Protein AF-A0A8J2K8E2-F1 (afdb_monomer)

Solvent-accessible surface area (backbone atoms only — not comparable to full-atom values): 14870 Å² total; per-residue (Å²): 99,67,80,46,47,64,70,36,59,62,48,50,51,54,60,73,52,72,55,31,50,54,46,48,49,55,55,52,55,63,31,30,80,69,59,58,20,37,34,34,27,28,66,93,76,68,43,78,32,28,37,38,41,21,39,80,47,40,81,82,66,68,72,77,82,55,86,66,79,24,70,57,46,51,33,52,51,52,51,52,50,51,53,49,67,72,61,37,56,47,73,78,66,72,43,68,55,31,35,32,49,70,43,80,42,52,33,79,99,50,56,97,73,55,57,69,36,51,48,45,48,54,50,53,54,47,37,42,76,76,67,32,54,35,39,35,37,68,28,67,44,72,68,63,42,56,30,36,46,78,66,62,37,41,82,76,48,72,47,43,37,65,76,42,51,44,100,84,70,45,47,52,50,51,89,58,51,84,88,42,46,36,40,35,27,40,28,79,35,75,78,77,91,65,73,91,70,68,76,69,61,71,81,52,66,90,68,57,66,78,74,80,72,76,77,62,85,87,69,86,82,83,64,84,89,67,99,69,79,63,62,58,58,62,75,36,58,91,47,48,91,35,49,46,80,41,79,40,79,84,82,131

pLDDT: mean 77.83, std 22.73, range [23.23, 96.75]

Foldseek 3Di:
DVVQVCVAVLCVLLVDDPLNVVLVLVVQLVQLLQLLKAWEAADPPRATFWIFRKHKAFPPDDPVVRPRPDLSVVLVVLVVVVVCVVLVCCVVVVDRIAMEREDITGDPLQPPPLVLLVSLLVSLVVCLLVPGQKYKYKDQDVVSVVSNVVNAWDFRDKAFQLNRADPVSGRSRPPGDRVGIITMTMHGRDHDPDPSPPPPVPVPPVPPPPPPPVPDDDDPPPDPDDPDGPVVCVSCVVSVVSYHYDYDHRDD

Sequence (252 aa):
MRTCLLDEPMTKLLVPDEEYFQDFDKLVTLTLEQNLTFVAIERSTGRFAGARISFNHKRDTDWSVFDFKSSKMAKLMQYINCLDDHTRLFEKYNLDSYITFFLAIVHPDFRKQGLVTEMYRRAVDLARAEGFFLAKACFSSPYSRAAALKVGFQEVARITYSDVKDENGKPVIPGAMDDQHTWVNGHWVELVEGPRSCKLEKWAVSKMKILNIQFGRSSMLECGTGRISTFIIIIYAEHIDMVRFWEITKKK

Secondary structure (DSSP, 8-state):
-HHHHTTSHHHHHH---HHHHHHHHHHHHHHHTTT--EEEEETTT--EEEEEEEEEEETT--GGGS----HHHHHHHHHHHHHHHHH-HHHHTT-SEEEEEEEEEE-GGGTTSSHHHHHHHHHHHHHHHTT-SEEEEEESSHHHHHHHHTTT-EEEEEEEGGG-B-TTS-BSSTT--TT-EEEEEEEE-----S-S-------SGGG---------S------SS-TTSSHHHHHHGGGGGGSEEEEE----

Mean predicted aligned error: 10.01 Å

Radius of gyration: 18.89 Å; Cα contacts (8 Å, |Δi|>4): 345; chains: 1; bounding box: 53×48×46 Å

InterPro domains:
  IPR000182 GNAT domain [PS51186] (25-173)

Structure (mmCIF, N/CA/C/O backbone):
data_AF-A0A8J2K8E2-F1
#
_entry.id   AF-A0A8J2K8E2-F1
#
loop_
_atom_site.group_PDB
_atom_site.id
_atom_site.type_symbol
_atom_site.label_atom_id
_atom_site.label_alt_id
_atom_site.label_comp_id
_atom_site.label_asym_id
_atom_site.label_entity_id
_atom_site.label_seq_id
_atom_site.pdbx_PDB_ins_code
_atom_site.Cartn_x
_atom_site.Cartn_y
_atom_site.Cartn_z
_atom_site.occupancy
_atom_site.B_iso_or_equiv
_atom_site.auth_seq_id
_atom_site.auth_comp_id
_atom_site.auth_asym_id
_atom_site.auth_atom_id
_atom_site.pdbx_PDB_model_num
ATOM 1 N N . MET A 1 1 ? 2.903 10.975 8.503 1.00 61.34 1 MET A N 1
ATOM 2 C CA . MET A 1 1 ? 2.949 9.883 7.517 1.00 61.34 1 MET A CA 1
ATOM 3 C C . MET A 1 1 ? 4.379 9.396 7.373 1.00 61.34 1 MET A C 1
ATOM 5 O O . MET A 1 1 ? 4.623 8.236 7.668 1.00 61.34 1 MET A O 1
ATOM 9 N N . ARG A 1 2 ? 5.324 10.299 7.076 1.00 77.75 2 ARG A N 1
ATOM 10 C CA . ARG A 1 2 ? 6.770 10.032 6.956 1.00 77.75 2 ARG A CA 1
ATOM 11 C C . ARG A 1 2 ? 7.359 9.125 8.046 1.00 77.75 2 ARG A C 1
ATOM 13 O O . ARG A 1 2 ? 7.937 8.098 7.725 1.00 77.75 2 ARG A O 1
ATOM 20 N N . THR A 1 3 ? 7.106 9.404 9.327 1.00 73.75 3 THR A N 1
ATOM 21 C CA . THR A 1 3 ? 7.585 8.556 10.443 1.00 73.75 3 THR A CA 1
ATOM 22 C C . THR A 1 3 ? 7.081 7.111 10.374 1.00 73.75 3 THR A C 1
ATOM 24 O O . THR A 1 3 ? 7.783 6.196 10.775 1.00 73.75 3 THR A O 1
ATOM 27 N N . CYS A 1 4 ? 5.863 6.888 9.873 1.00 77.75 4 CYS A N 1
ATOM 28 C CA . CYS A 1 4 ? 5.324 5.540 9.687 1.00 77.75 4 CYS A CA 1
ATOM 29 C C . CYS A 1 4 ? 5.862 4.879 8.413 1.00 77.75 4 CYS A C 1
ATOM 31 O O . CYS A 1 4 ? 6.025 3.666 8.399 1.00 77.75 4 CYS A O 1
ATOM 33 N N . LEU A 1 5 ? 6.124 5.663 7.364 1.00 83.12 5 LEU A N 1
ATOM 34 C CA . LEU A 1 5 ? 6.659 5.173 6.093 1.00 83.12 5 LEU A CA 1
ATOM 35 C C . LEU A 1 5 ? 8.119 4.724 6.229 1.00 83.12 5 LEU A C 1
ATOM 37 O O . LEU A 1 5 ? 8.509 3.728 5.640 1.00 83.12 5 LEU A O 1
ATOM 41 N N . LEU A 1 6 ? 8.892 5.376 7.101 1.00 87.19 6 LEU A N 1
ATOM 42 C CA . LEU A 1 6 ? 10.238 4.931 7.466 1.00 87.19 6 LEU A CA 1
ATOM 43 C C . LEU A 1 6 ? 10.271 3.532 8.089 1.00 87.19 6 LEU A C 1
ATOM 45 O O . LEU A 1 6 ? 11.340 2.942 8.124 1.00 87.19 6 LEU A O 1
ATOM 49 N N . ASP A 1 7 ? 9.146 3.001 8.581 1.00 85.31 7 ASP A N 1
ATOM 50 C CA . ASP A 1 7 ? 9.049 1.629 9.089 1.00 85.31 7 ASP A CA 1
ATOM 51 C C . ASP A 1 7 ? 8.727 0.584 8.010 1.00 85.31 7 ASP A C 1
ATOM 53 O O . ASP A 1 7 ? 8.803 -0.616 8.285 1.00 85.31 7 ASP A O 1
ATOM 57 N N . GLU A 1 8 ? 8.388 1.020 6.797 1.00 87.75 8 GLU A N 1
ATOM 58 C CA . GLU A 1 8 ? 8.056 0.152 5.673 1.00 87.75 8 GLU A CA 1
ATOM 59 C C . GLU A 1 8 ? 9.340 -0.507 5.112 1.00 87.75 8 GLU A C 1
ATOM 61 O O . GLU A 1 8 ? 10.313 0.198 4.829 1.00 87.75 8 GLU A O 1
ATOM 66 N N . PRO A 1 9 ? 9.401 -1.853 5.004 1.00 88.38 9 PRO A N 1
ATOM 67 C CA . PRO A 1 9 ? 10.634 -2.563 4.654 1.00 88.38 9 PRO A CA 1
ATOM 68 C C . PRO A 1 9 ? 11.284 -2.139 3.333 1.00 88.38 9 PRO A C 1
ATOM 70 O O . PRO A 1 9 ? 12.503 -1.992 3.291 1.00 88.38 9 PRO A O 1
ATOM 73 N N . MET A 1 10 ? 10.506 -1.921 2.273 1.00 87.31 10 MET A N 1
ATOM 74 C CA . MET A 1 10 ? 11.048 -1.546 0.963 1.00 87.31 10 MET A CA 1
ATOM 75 C C . MET A 1 10 ? 11.594 -0.118 0.971 1.00 87.31 10 MET A C 1
ATOM 77 O O . MET A 1 10 ? 12.698 0.137 0.497 1.00 87.31 10 MET A O 1
ATOM 81 N N . THR A 1 11 ? 10.868 0.797 1.606 1.00 89.62 11 THR A N 1
ATOM 82 C CA . THR A 1 11 ? 11.285 2.175 1.837 1.00 89.62 11 THR A CA 1
ATOM 83 C C . THR A 1 11 ? 12.610 2.192 2.590 1.00 89.62 11 THR A C 1
ATOM 85 O O . THR A 1 11 ? 13.521 2.889 2.165 1.00 89.62 11 THR A O 1
ATOM 88 N N . LYS A 1 12 ? 12.779 1.387 3.652 1.00 89.88 12 LYS A N 1
ATOM 89 C CA . LYS A 1 12 ? 14.066 1.289 4.370 1.00 89.88 12 LYS A CA 1
ATOM 90 C C . LYS A 1 12 ? 15.223 0.896 3.453 1.00 89.88 12 LYS A C 1
ATOM 92 O O . LYS A 1 12 ? 16.287 1.501 3.555 1.00 89.88 12 LYS A O 1
ATOM 97 N N . LEU A 1 13 ? 15.017 -0.083 2.571 1.00 90.75 13 LEU A N 1
ATOM 98 C CA . LEU A 1 13 ? 16.042 -0.550 1.629 1.00 90.75 13 LEU A CA 1
ATOM 99 C C . LEU A 1 13 ? 16.406 0.515 0.587 1.00 90.75 13 LEU A C 1
ATOM 101 O O . LEU A 1 13 ? 17.562 0.624 0.190 1.00 90.75 13 LEU A O 1
ATOM 105 N N . LEU A 1 14 ? 15.442 1.344 0.186 1.00 90.75 14 LEU A N 1
ATOM 106 C CA . LEU A 1 14 ? 15.670 2.449 -0.745 1.00 90.75 14 LEU A CA 1
ATOM 107 C C . LEU A 1 14 ? 16.416 3.638 -0.118 1.00 90.75 14 LEU A C 1
ATOM 109 O O . LEU A 1 14 ? 16.899 4.494 -0.860 1.00 90.75 14 LEU A O 1
ATOM 113 N N . VAL A 1 15 ? 16.541 3.688 1.216 1.00 91.56 15 VAL A N 1
ATOM 114 C CA . VAL A 1 15 ? 17.214 4.760 1.972 1.00 91.56 15 VAL A CA 1
ATOM 115 C C . VAL A 1 15 ? 16.667 6.140 1.558 1.00 91.56 15 VAL A C 1
ATOM 117 O O . VAL A 1 15 ? 17.340 6.905 0.857 1.00 91.56 15 VAL A O 1
ATOM 120 N N . PRO A 1 16 ? 15.412 6.459 1.923 1.00 91.06 16 PRO A N 1
ATOM 121 C CA . PRO A 1 16 ? 14.678 7.575 1.344 1.00 91.06 16 PRO A CA 1
ATOM 122 C C . PRO A 1 16 ? 15.320 8.910 1.729 1.00 91.06 16 PRO A C 1
ATOM 124 O O . PRO A 1 16 ? 15.802 9.086 2.848 1.00 91.06 16 PRO A O 1
ATOM 127 N N . ASP A 1 17 ? 15.316 9.852 0.793 1.00 92.44 17 ASP A N 1
ATOM 128 C CA . ASP A 1 17 ? 15.670 11.255 1.013 1.00 92.44 17 ASP A CA 1
ATOM 129 C C . ASP A 1 17 ? 14.423 12.147 0.936 1.00 92.44 17 ASP A C 1
ATOM 131 O O . ASP A 1 17 ? 13.297 11.673 0.786 1.00 92.44 17 ASP A O 1
ATOM 135 N N . GLU A 1 18 ? 14.612 13.456 1.090 1.00 92.44 18 GLU A N 1
ATOM 136 C CA . GLU A 1 18 ? 13.500 14.406 1.046 1.00 92.44 18 GLU A CA 1
ATOM 137 C C . GLU A 1 18 ? 12.788 14.400 -0.314 1.00 92.44 18 GLU A C 1
ATOM 139 O O . GLU A 1 18 ? 11.563 14.482 -0.357 1.00 92.44 18 GLU A O 1
ATOM 144 N N . GLU A 1 19 ? 13.529 14.228 -1.410 1.00 94.31 19 GLU A N 1
ATOM 145 C CA . GLU A 1 19 ? 12.964 14.156 -2.760 1.00 94.31 19 GLU A CA 1
ATOM 146 C C . GLU A 1 19 ? 12.061 12.924 -2.927 1.00 94.31 19 GLU A C 1
ATOM 148 O O . GLU A 1 19 ? 10.956 13.037 -3.455 1.00 94.31 19 GLU A O 1
ATOM 153 N N . TYR A 1 20 ? 12.465 11.766 -2.383 1.00 93.69 20 TYR A N 1
ATOM 154 C CA . TYR A 1 20 ? 11.608 10.578 -2.316 1.00 93.69 20 TYR A CA 1
ATOM 155 C C . TYR A 1 20 ? 10.292 10.869 -1.593 1.00 93.69 20 TYR A C 1
ATOM 157 O O . TYR A 1 20 ? 9.228 10.491 -2.076 1.00 93.69 20 TYR A O 1
ATOM 165 N N . PHE A 1 21 ? 10.336 11.547 -0.441 1.00 91.56 21 PHE A N 1
ATOM 166 C CA . PHE A 1 21 ? 9.112 11.855 0.300 1.00 91.56 21 PHE A CA 1
ATOM 167 C C . PHE A 1 21 ? 8.214 12.844 -0.438 1.00 91.56 21 PHE A C 1
ATOM 169 O O . PHE A 1 21 ? 7.001 12.675 -0.398 1.00 91.56 21 PHE A O 1
ATOM 176 N N . GLN A 1 22 ? 8.778 13.836 -1.127 1.00 91.25 22 GLN A N 1
ATOM 177 C CA . GLN A 1 22 ? 7.999 14.776 -1.935 1.00 91.25 22 GLN A CA 1
ATOM 178 C C . GLN A 1 22 ? 7.273 14.068 -3.080 1.00 91.25 22 GLN A C 1
ATOM 180 O O . GLN A 1 22 ? 6.087 14.303 -3.302 1.00 91.25 22 GLN A O 1
ATOM 185 N N . ASP A 1 23 ? 7.957 13.169 -3.781 1.00 92.62 23 ASP A N 1
ATOM 186 C CA . ASP A 1 23 ? 7.350 12.388 -4.856 1.00 92.62 23 ASP A CA 1
ATOM 187 C C . ASP A 1 23 ? 6.332 11.364 -4.347 1.00 92.62 23 ASP A C 1
ATOM 189 O O . ASP A 1 23 ? 5.281 11.168 -4.961 1.00 92.62 23 ASP A O 1
ATOM 193 N N . PHE A 1 24 ? 6.590 10.759 -3.188 1.00 90.88 24 PHE A N 1
ATOM 194 C CA . PHE A 1 24 ? 5.625 9.891 -2.523 1.00 90.88 24 PHE A CA 1
ATOM 195 C C . PHE A 1 24 ? 4.372 10.665 -2.097 1.00 90.88 24 PHE A C 1
ATOM 197 O O . PHE A 1 24 ? 3.256 10.178 -2.276 1.00 90.88 24 PHE A O 1
ATOM 204 N N . ASP A 1 25 ? 4.536 11.879 -1.561 1.00 88.88 25 ASP A N 1
ATOM 205 C CA . ASP A 1 25 ? 3.426 12.752 -1.180 1.00 88.88 25 ASP A CA 1
ATOM 206 C C . ASP A 1 25 ? 2.564 13.080 -2.424 1.00 88.88 25 ASP A C 1
ATOM 208 O O . ASP A 1 25 ? 1.342 12.942 -2.350 1.00 88.88 25 ASP A O 1
ATOM 212 N N . LYS A 1 26 ? 3.171 13.380 -3.590 1.00 87.69 26 LYS A N 1
ATOM 213 C CA . LYS A 1 26 ? 2.445 13.563 -4.871 1.00 87.69 26 LYS A CA 1
ATOM 214 C C . LYS A 1 26 ? 1.652 12.319 -5.277 1.00 87.69 26 LYS A C 1
ATOM 216 O O . LYS A 1 26 ? 0.483 12.437 -5.645 1.00 87.69 26 LYS A O 1
ATOM 221 N N . LEU A 1 27 ? 2.273 11.136 -5.196 1.00 87.94 27 LEU A N 1
ATOM 222 C CA . LEU A 1 27 ? 1.606 9.866 -5.495 1.00 87.94 27 LEU A CA 1
ATOM 223 C C . LEU A 1 27 ? 0.376 9.678 -4.608 1.00 87.94 27 LEU A C 1
ATOM 225 O O . LEU A 1 27 ? -0.715 9.431 -5.117 1.00 87.94 27 LEU A O 1
ATOM 229 N N . VAL A 1 28 ? 0.530 9.834 -3.291 1.00 87.94 28 VAL A N 1
ATOM 230 C CA . VAL A 1 28 ? -0.583 9.667 -2.351 1.00 87.94 28 VAL A CA 1
ATOM 231 C C . VAL A 1 28 ? -1.688 10.680 -2.622 1.00 87.94 28 VAL A C 1
ATOM 233 O O . VAL A 1 28 ? -2.846 10.273 -2.671 1.00 87.94 28 VAL A O 1
ATOM 236 N N . THR A 1 29 ? -1.366 11.957 -2.836 1.00 85.31 29 THR A N 1
ATOM 237 C CA . THR A 1 29 ? -2.367 13.003 -3.090 1.00 85.31 29 THR A CA 1
ATOM 238 C C . THR A 1 29 ? -3.276 12.660 -4.269 1.00 85.31 29 THR A C 1
ATOM 240 O O . THR A 1 29 ? -4.494 12.737 -4.131 1.00 85.31 29 THR A O 1
ATOM 243 N N . LEU A 1 30 ? -2.725 12.162 -5.378 1.00 82.50 30 LEU A N 1
ATOM 244 C CA . LEU A 1 30 ? -3.531 11.766 -6.539 1.00 82.50 30 LEU A CA 1
ATOM 245 C C . LEU A 1 30 ? -4.444 10.563 -6.262 1.00 82.50 30 LEU A C 1
ATOM 247 O O . LEU A 1 30 ? -5.545 10.471 -6.801 1.00 82.50 30 LEU A O 1
ATOM 251 N N . THR A 1 31 ? -4.046 9.655 -5.366 1.00 85.38 31 THR A N 1
ATOM 252 C CA . THR A 1 31 ? -4.948 8.567 -4.948 1.00 85.38 31 THR A CA 1
ATOM 253 C C . THR A 1 31 ? -6.124 9.053 -4.098 1.00 85.38 31 THR A C 1
ATOM 255 O O . THR A 1 31 ? -7.144 8.363 -4.021 1.00 85.38 31 THR A O 1
ATOM 258 N N . LEU A 1 32 ? -6.019 10.226 -3.458 1.00 85.06 32 LEU A N 1
ATOM 259 C CA . LEU A 1 32 ? -7.094 10.756 -2.615 1.00 85.06 32 LEU A CA 1
ATOM 260 C C . LEU A 1 32 ? -8.300 11.201 -3.438 1.00 85.06 32 LEU A C 1
ATOM 262 O O . LEU A 1 32 ? -9.427 10.967 -3.011 1.00 85.06 32 LEU A O 1
ATOM 266 N N . GLU A 1 33 ? -8.082 11.738 -4.640 1.00 83.62 33 GLU A N 1
ATOM 267 C CA . GLU A 1 33 ? -9.149 12.193 -5.548 1.00 83.62 33 GLU A CA 1
ATOM 268 C C . GLU A 1 33 ? -10.137 11.077 -5.916 1.00 83.62 33 GLU A C 1
ATOM 270 O O . GLU A 1 33 ? -11.286 11.328 -6.272 1.00 83.62 33 GLU A O 1
ATOM 275 N N . GLN A 1 34 ? -9.709 9.822 -5.782 1.00 87.62 34 GLN A N 1
ATOM 276 C CA . GLN A 1 34 ? -10.524 8.653 -6.090 1.00 87.62 34 GLN A CA 1
ATOM 277 C C . GLN A 1 34 ? -11.485 8.273 -4.955 1.00 87.62 34 GLN A C 1
ATOM 279 O O . GLN A 1 34 ? -12.328 7.402 -5.144 1.00 87.62 34 GLN A O 1
ATOM 284 N N . ASN A 1 35 ? -11.376 8.893 -3.772 1.00 88.94 35 ASN A N 1
ATOM 285 C CA . ASN A 1 35 ? -12.234 8.637 -2.607 1.00 88.94 35 ASN A CA 1
ATOM 286 C C . ASN A 1 35 ? -12.268 7.151 -2.158 1.00 88.94 35 ASN A C 1
ATOM 288 O O . ASN A 1 35 ? -13.262 6.655 -1.608 1.00 88.94 35 ASN A O 1
ATOM 292 N N . LEU A 1 36 ? -11.156 6.437 -2.385 1.00 91.94 36 LEU A N 1
ATOM 293 C CA . LEU A 1 36 ? -10.926 5.036 -1.989 1.00 91.94 36 LEU A CA 1
ATOM 294 C C . LEU A 1 36 ? -10.019 4.903 -0.751 1.00 91.94 36 LEU A C 1
ATOM 296 O O . LEU A 1 36 ? -9.755 3.800 -0.261 1.00 91.94 36 LEU A O 1
ATOM 300 N N . THR A 1 37 ? -9.537 6.036 -0.244 1.00 90.12 37 THR A N 1
ATOM 301 C CA . THR A 1 37 ? -8.614 6.139 0.886 1.00 90.12 37 THR A CA 1
ATOM 302 C C . THR A 1 37 ? -9.359 6.573 2.146 1.00 90.12 37 THR A C 1
ATOM 304 O O . THR A 1 37 ? -10.258 7.415 2.106 1.00 90.12 37 THR A O 1
ATOM 307 N N . PHE A 1 38 ? -8.985 5.999 3.291 1.00 89.00 38 PHE A N 1
ATOM 308 C CA . PHE A 1 38 ? -9.566 6.381 4.576 1.00 89.00 38 PHE A CA 1
ATOM 309 C C . PHE A 1 38 ? -8.540 6.445 5.704 1.00 89.00 38 PHE A C 1
ATOM 311 O O . PHE A 1 38 ? -7.531 5.734 5.717 1.00 89.00 38 PHE A O 1
ATOM 318 N N . VAL A 1 39 ? -8.830 7.296 6.685 1.00 90.44 39 VAL A N 1
ATOM 319 C CA . VAL A 1 39 ? -7.960 7.609 7.818 1.00 90.44 39 VAL A CA 1
ATOM 320 C C . VAL A 1 39 ? -8.631 7.207 9.126 1.00 90.44 39 VAL A C 1
ATOM 322 O O . VAL A 1 39 ? -9.796 7.509 9.366 1.00 90.44 39 VAL A O 1
ATOM 325 N N . ALA A 1 40 ? -7.873 6.540 9.992 1.00 89.81 40 ALA A N 1
ATOM 326 C CA . ALA A 1 40 ? -8.255 6.248 11.363 1.00 89.81 40 ALA A CA 1
ATOM 327 C C . ALA A 1 40 ? -7.833 7.403 12.284 1.00 89.81 40 ALA A C 1
ATOM 329 O O . ALA A 1 40 ? -6.646 7.742 12.347 1.00 89.81 40 ALA A O 1
ATOM 330 N N . ILE A 1 41 ? -8.783 7.965 13.028 1.00 88.25 41 ILE A N 1
ATOM 331 C CA . ILE A 1 41 ? -8.565 9.044 14.001 1.00 88.25 41 ILE A CA 1
ATOM 332 C C . ILE A 1 41 ? -9.017 8.583 15.385 1.00 88.25 41 ILE A C 1
ATOM 334 O O . ILE A 1 41 ? -10.075 7.977 15.538 1.00 88.25 41 ILE A O 1
ATOM 338 N N . GLU A 1 42 ? -8.225 8.863 16.414 1.00 89.25 42 GLU A N 1
ATOM 339 C CA . GLU A 1 42 ? -8.601 8.582 17.795 1.00 89.25 42 GLU A CA 1
ATOM 340 C C . GLU A 1 42 ? -9.661 9.581 18.275 1.00 89.25 42 GLU A C 1
ATOM 342 O O . GLU A 1 42 ? -9.471 10.794 18.207 1.00 89.25 42 GLU A O 1
ATOM 347 N N . ARG A 1 43 ? -10.793 9.055 18.752 1.00 83.81 43 ARG A N 1
ATOM 348 C CA . ARG A 1 43 ? -12.007 9.818 19.067 1.00 83.81 43 ARG A CA 1
ATOM 349 C C . ARG A 1 43 ? -11.791 10.904 20.122 1.00 83.81 43 ARG A C 1
ATOM 351 O O . ARG A 1 43 ? -12.376 11.972 20.001 1.00 83.81 43 ARG A O 1
ATOM 358 N N . SER A 1 44 ? -11.039 10.623 21.187 1.00 85.25 44 SER A N 1
ATOM 359 C CA . SER A 1 44 ? -10.947 11.532 22.340 1.00 85.25 44 SER A CA 1
ATOM 360 C C . SER A 1 44 ? -9.977 12.698 22.133 1.00 85.25 44 SER A C 1
ATOM 362 O O . SER A 1 44 ? -10.155 13.761 22.718 1.00 85.25 44 SER A O 1
ATOM 364 N N . THR A 1 45 ? -8.975 12.516 21.281 1.00 86.00 45 THR A N 1
ATOM 365 C CA . THR A 1 45 ? -7.860 13.444 21.068 1.00 86.00 45 THR A CA 1
ATOM 366 C C . THR A 1 45 ? -7.816 14.003 19.650 1.00 86.00 45 THR A C 1
ATOM 368 O O . THR A 1 45 ? -7.058 14.934 19.395 1.00 86.00 45 THR A O 1
ATOM 371 N N . GLY A 1 46 ? -8.560 13.418 18.707 1.00 83.25 46 GLY A N 1
ATOM 372 C CA . GLY A 1 46 ? -8.472 13.759 17.287 1.00 83.25 46 GLY A CA 1
ATOM 373 C C . GLY A 1 46 ? -7.142 13.353 16.641 1.00 83.25 46 GLY A C 1
ATOM 374 O O . GLY A 1 46 ? -6.843 13.770 15.524 1.00 83.25 46 GLY A O 1
ATOM 375 N N . ARG A 1 47 ? -6.307 12.553 17.320 1.00 87.00 47 ARG A N 1
ATOM 376 C CA . ARG A 1 47 ? -4.978 12.185 16.817 1.00 87.00 47 ARG A CA 1
ATOM 377 C C . ARG A 1 47 ? -5.063 11.173 15.681 1.00 87.00 47 ARG A C 1
ATOM 379 O O . ARG A 1 47 ? -5.807 10.197 15.752 1.00 87.00 47 ARG A O 1
ATOM 386 N N . PHE A 1 48 ? -4.203 11.349 14.680 1.00 86.75 48 PHE A N 1
ATOM 387 C CA . PHE A 1 48 ? -3.987 10.365 13.624 1.00 86.75 48 PHE A CA 1
ATOM 388 C C . PHE A 1 48 ? -3.530 9.020 14.200 1.00 86.75 48 PHE A C 1
ATOM 390 O O . PHE A 1 48 ? -2.471 8.926 14.826 1.00 86.75 48 PHE A O 1
ATOM 397 N N . ALA A 1 49 ? -4.308 7.973 13.941 1.00 91.12 49 ALA A N 1
ATOM 398 C CA . ALA A 1 49 ? -3.985 6.610 14.336 1.00 91.12 49 ALA A CA 1
ATOM 399 C C . ALA A 1 49 ? -3.438 5.777 13.171 1.00 91.12 49 ALA A C 1
ATOM 401 O O . ALA A 1 49 ? -2.623 4.879 13.386 1.00 91.12 49 ALA A O 1
ATOM 402 N N . GLY A 1 50 ? -3.846 6.069 11.937 1.00 91.44 50 GLY A N 1
ATOM 403 C CA . GLY A 1 50 ? -3.384 5.349 10.757 1.00 91.44 50 GLY A CA 1
ATOM 404 C C . GLY A 1 50 ? -4.166 5.699 9.497 1.00 91.44 50 GLY A C 1
ATOM 405 O O . GLY A 1 50 ? -5.13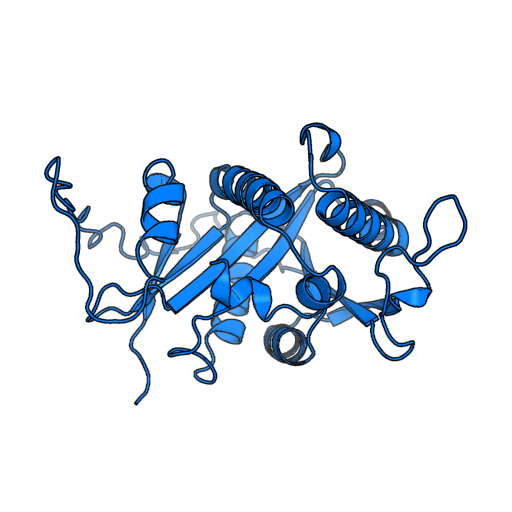8 6.440 9.557 1.00 91.44 50 GLY A O 1
ATOM 406 N N . ALA A 1 51 ? -3.761 5.149 8.359 1.00 92.31 51 ALA A N 1
ATOM 407 C CA . ALA A 1 51 ? -4.459 5.315 7.089 1.00 92.31 51 ALA A CA 1
ATOM 408 C C . ALA A 1 51 ? -4.362 4.056 6.232 1.00 92.31 51 ALA A C 1
ATOM 410 O O . ALA A 1 51 ? -3.376 3.312 6.297 1.00 92.31 51 ALA A O 1
ATOM 411 N N . ARG A 1 52 ? -5.389 3.864 5.408 1.00 94.12 52 ARG A N 1
ATOM 412 C CA . ARG A 1 52 ? -5.417 2.928 4.293 1.00 94.12 52 ARG A CA 1
ATOM 413 C C . ARG A 1 52 ? -5.442 3.737 3.008 1.00 94.12 52 ARG A C 1
ATOM 415 O O . ARG A 1 52 ? -6.472 4.332 2.711 1.00 94.12 52 ARG A O 1
ATOM 422 N N . ILE A 1 53 ? -4.339 3.722 2.273 1.00 93.81 53 ILE A N 1
ATOM 423 C CA . ILE A 1 53 ? -4.248 4.349 0.956 1.00 93.81 53 ILE A CA 1
ATOM 424 C C . ILE A 1 53 ? -4.582 3.291 -0.088 1.00 93.81 53 ILE A C 1
ATOM 426 O O . ILE A 1 53 ? -3.960 2.221 -0.105 1.00 93.81 53 ILE A O 1
ATOM 430 N N . SER A 1 54 ? -5.570 3.591 -0.924 1.00 94.69 54 SER A N 1
ATOM 431 C CA . SER A 1 54 ? -6.031 2.711 -1.995 1.00 94.69 54 SER A CA 1
ATOM 432 C C . SER A 1 54 ? -6.292 3.508 -3.262 1.00 94.69 54 SER A C 1
ATOM 434 O O . SER A 1 54 ? -6.643 4.683 -3.191 1.00 94.69 54 SER A O 1
ATOM 436 N N . PHE A 1 55 ? -6.179 2.846 -4.407 1.00 94.31 55 PHE A N 1
ATOM 437 C CA . PHE A 1 55 ? -6.513 3.437 -5.697 1.00 94.31 55 PHE A CA 1
ATOM 438 C C . PHE A 1 55 ? -7.102 2.393 -6.651 1.00 94.31 55 PHE A C 1
ATOM 440 O O . PHE A 1 55 ? -6.859 1.193 -6.519 1.00 94.31 55 PHE A O 1
ATOM 447 N N . ASN A 1 56 ? -7.887 2.863 -7.608 1.00 94.94 56 ASN A N 1
ATOM 448 C CA . ASN A 1 56 ? -8.395 2.128 -8.749 1.00 94.94 56 ASN A CA 1
ATOM 449 C C . ASN A 1 56 ? -7.271 1.964 -9.776 1.00 94.94 56 ASN A C 1
ATOM 451 O O . ASN A 1 56 ? -6.870 2.934 -10.417 1.00 94.94 56 ASN A O 1
ATOM 455 N N . HIS A 1 57 ? -6.760 0.746 -9.914 1.00 93.44 57 HIS A N 1
ATOM 456 C CA . HIS A 1 57 ? -5.770 0.402 -10.919 1.00 93.44 57 HIS A CA 1
ATOM 457 C C . HIS A 1 57 ? -6.504 -0.043 -12.183 1.00 93.44 57 HIS A C 1
ATOM 459 O O . HIS A 1 57 ? -7.086 -1.128 -12.232 1.00 93.44 57 HIS A O 1
ATOM 465 N N . LYS A 1 58 ? -6.489 0.811 -13.203 1.00 93.38 58 LYS A N 1
ATOM 466 C CA . LYS A 1 58 ? -7.053 0.526 -14.524 1.00 93.38 58 LYS A CA 1
ATOM 467 C C . LYS A 1 58 ? -5.982 0.017 -15.476 1.00 93.38 58 LYS A C 1
ATOM 469 O O . LYS A 1 58 ? -4.815 0.371 -15.323 1.00 93.38 58 LYS A O 1
ATOM 474 N N . ARG A 1 59 ? -6.385 -0.753 -16.483 1.00 89.88 59 ARG A N 1
ATOM 475 C CA . ARG A 1 59 ? -5.485 -1.273 -17.526 1.00 89.88 59 ARG A CA 1
ATOM 476 C C . ARG A 1 59 ? -4.660 -0.182 -18.223 1.00 89.88 59 ARG A C 1
ATOM 478 O O . ARG A 1 59 ? -3.540 -0.441 -18.639 1.00 89.88 59 ARG A O 1
ATOM 485 N N . ASP A 1 60 ? -5.215 1.018 -18.344 1.00 87.00 60 ASP A N 1
ATOM 486 C CA . ASP A 1 60 ? -4.622 2.197 -18.980 1.00 87.00 60 ASP A CA 1
ATOM 487 C C . ASP A 1 60 ? -4.015 3.190 -17.973 1.00 87.00 60 ASP A C 1
ATOM 489 O O . ASP A 1 60 ? -3.799 4.354 -18.306 1.00 87.00 60 ASP A O 1
ATOM 493 N N . THR A 1 61 ? -3.752 2.760 -16.731 1.00 84.75 61 THR A N 1
ATOM 494 C CA . THR A 1 61 ? -3.117 3.629 -15.730 1.00 84.75 61 THR A CA 1
ATOM 495 C C . THR A 1 61 ? -1.705 3.980 -16.182 1.00 84.75 61 THR A C 1
ATOM 497 O O . THR A 1 61 ? -0.810 3.138 -16.167 1.00 84.75 61 THR A O 1
ATOM 500 N N . ASP A 1 62 ? -1.507 5.238 -16.557 1.00 80.75 62 ASP A N 1
ATOM 501 C CA . ASP A 1 62 ? -0.207 5.758 -16.951 1.00 80.75 62 ASP A CA 1
ATOM 502 C C . ASP A 1 62 ? 0.491 6.421 -15.760 1.00 80.75 62 ASP A C 1
ATOM 504 O O . ASP A 1 62 ? 0.128 7.514 -15.330 1.00 80.75 62 ASP A O 1
ATOM 508 N N . TRP A 1 63 ? 1.514 5.757 -15.223 1.00 77.88 63 TRP A N 1
ATOM 509 C CA . TRP A 1 63 ? 2.349 6.311 -14.156 1.00 77.88 63 TRP A CA 1
ATOM 510 C C . TRP A 1 63 ? 3.398 7.310 -14.667 1.00 77.88 63 TRP A C 1
ATOM 512 O O . TRP A 1 63 ? 4.051 7.959 -13.854 1.00 77.88 63 TRP A O 1
ATOM 522 N N . SER A 1 64 ? 3.572 7.473 -15.982 1.00 76.06 64 SER A N 1
ATOM 523 C CA . SER A 1 64 ? 4.506 8.456 -16.549 1.00 76.06 64 SER A CA 1
ATOM 524 C C . SER A 1 64 ? 4.012 9.900 -16.423 1.00 76.06 64 SER A C 1
ATOM 526 O O . SER A 1 64 ? 4.811 10.830 -16.503 1.00 76.06 64 SER A O 1
ATOM 528 N N . VAL A 1 65 ? 2.721 10.097 -16.117 1.00 77.00 65 VAL A N 1
ATOM 529 C CA . VAL A 1 65 ? 2.161 11.413 -15.751 1.00 77.00 65 VAL A CA 1
ATOM 530 C C . VAL A 1 65 ? 2.855 12.020 -14.527 1.00 77.00 65 VAL A C 1
ATOM 532 O O . VAL A 1 65 ? 2.776 13.226 -14.291 1.00 77.00 65 VAL A O 1
ATOM 535 N N . PHE A 1 66 ? 3.542 11.190 -13.743 1.00 77.88 66 PHE A N 1
ATOM 536 C CA . PHE A 1 66 ? 4.363 11.622 -12.633 1.00 77.88 66 PHE A CA 1
ATOM 537 C C . PHE A 1 66 ? 5.774 11.968 -13.107 1.00 77.88 66 PHE A C 1
ATOM 539 O O . PHE A 1 66 ? 6.589 11.101 -13.416 1.00 77.88 66 PHE A O 1
ATOM 546 N N . ASP A 1 67 ? 6.100 13.255 -13.050 1.00 83.38 67 ASP A N 1
ATOM 547 C CA . ASP A 1 67 ? 7.476 13.738 -13.152 1.00 83.38 67 ASP A CA 1
ATOM 548 C C . ASP A 1 67 ? 8.205 13.516 -11.811 1.00 83.38 67 ASP A C 1
ATOM 550 O O . ASP A 1 67 ? 8.422 14.447 -11.022 1.00 83.38 67 ASP A O 1
ATOM 554 N N . PHE A 1 68 ? 8.489 12.243 -11.510 1.00 87.50 68 PHE A N 1
ATOM 555 C CA . PHE A 1 68 ? 9.260 11.841 -10.336 1.00 87.50 68 PHE A CA 1
ATOM 556 C C . PHE A 1 68 ? 10.704 12.326 -10.478 1.00 87.50 68 PHE A C 1
ATOM 558 O O . PHE A 1 68 ? 11.407 11.980 -11.427 1.00 87.50 68 PHE A O 1
ATOM 565 N N . LYS A 1 69 ? 11.157 13.118 -9.509 1.00 92.88 69 LYS A N 1
ATOM 566 C CA . LYS A 1 69 ? 12.535 13.610 -9.429 1.00 92.88 69 LYS A CA 1
ATOM 567 C C . LYS A 1 69 ? 13.445 12.588 -8.759 1.00 92.88 69 LYS A C 1
ATOM 569 O O . LYS A 1 69 ? 14.563 12.358 -9.218 1.00 92.88 69 LYS A O 1
ATOM 574 N N . SER A 1 70 ? 12.919 11.894 -7.752 1.00 94.56 70 SER A N 1
ATOM 575 C CA . SER A 1 70 ? 13.666 10.929 -6.965 1.00 94.56 70 SER A CA 1
ATOM 576 C C . SER A 1 70 ? 13.976 9.671 -7.760 1.00 94.56 70 SER A C 1
ATOM 578 O O . SER A 1 70 ? 13.101 8.860 -8.069 1.00 94.56 70 SER A O 1
ATOM 580 N N . SER A 1 71 ? 15.268 9.417 -7.966 1.00 92.69 71 SER A N 1
ATOM 581 C CA . SER A 1 71 ? 15.751 8.137 -8.504 1.00 92.69 71 SER A CA 1
ATOM 582 C C . SER A 1 71 ? 15.312 6.923 -7.663 1.00 92.69 71 SER A C 1
ATOM 584 O O . SER A 1 71 ? 15.150 5.825 -8.193 1.00 92.69 71 SER A O 1
ATOM 586 N N . LYS A 1 72 ? 15.076 7.101 -6.355 1.00 93.69 72 LYS A N 1
ATOM 587 C CA . LYS A 1 72 ? 14.567 6.049 -5.455 1.00 93.69 72 LYS A CA 1
ATOM 588 C C . LYS A 1 72 ? 13.085 5.786 -5.684 1.00 93.69 72 LYS A C 1
ATOM 590 O O . LYS A 1 72 ? 12.667 4.631 -5.661 1.00 93.69 72 LYS A O 1
ATOM 595 N N . MET A 1 73 ? 12.309 6.838 -5.944 1.00 92.94 73 MET A N 1
ATOM 596 C CA . MET A 1 73 ? 10.912 6.693 -6.343 1.00 92.94 73 MET A CA 1
ATOM 597 C C . MET A 1 73 ? 10.809 6.011 -7.710 1.00 92.94 73 MET A C 1
ATOM 599 O O . MET A 1 73 ? 10.018 5.088 -7.867 1.00 92.94 73 MET A O 1
ATOM 603 N N . ALA A 1 74 ? 11.667 6.376 -8.667 1.00 91.50 74 ALA A N 1
ATOM 604 C CA . ALA A 1 74 ? 11.721 5.711 -9.968 1.00 91.50 74 ALA A CA 1
ATOM 605 C C . ALA A 1 74 ? 11.989 4.199 -9.830 1.00 91.50 74 ALA A C 1
ATOM 607 O O . ALA A 1 74 ? 11.302 3.391 -10.451 1.00 91.50 74 ALA A O 1
ATOM 608 N N . LYS A 1 75 ? 12.912 3.802 -8.942 1.00 91.69 75 LYS A N 1
ATOM 609 C CA . LYS A 1 75 ? 13.162 2.389 -8.603 1.00 91.69 75 LYS A CA 1
ATOM 610 C C . LYS A 1 75 ? 11.955 1.704 -7.963 1.00 91.69 75 LYS A C 1
ATOM 612 O O . LYS A 1 75 ? 11.634 0.578 -8.332 1.00 91.69 75 LYS A O 1
ATOM 617 N N . LEU A 1 76 ? 11.264 2.368 -7.032 1.00 91.62 76 LEU A N 1
ATOM 618 C CA . LEU A 1 76 ? 10.023 1.845 -6.450 1.00 91.62 76 LEU A CA 1
ATOM 619 C C . LEU A 1 76 ? 8.973 1.578 -7.539 1.00 91.62 76 LEU A C 1
ATOM 621 O O . LEU A 1 76 ? 8.382 0.501 -7.569 1.00 91.62 76 LEU A O 1
ATOM 625 N N . MET A 1 77 ? 8.774 2.528 -8.453 1.00 91.25 77 MET A N 1
ATOM 626 C CA . MET A 1 77 ? 7.803 2.397 -9.541 1.00 91.25 77 MET A CA 1
ATOM 627 C C . MET A 1 77 ? 8.200 1.321 -10.549 1.00 91.25 77 MET A C 1
ATOM 629 O O . MET A 1 77 ? 7.355 0.524 -10.945 1.00 91.25 77 MET A O 1
ATOM 633 N N . GLN A 1 78 ? 9.484 1.224 -10.899 1.00 90.62 78 GLN A N 1
ATOM 634 C CA . GLN A 1 78 ? 10.001 0.129 -11.719 1.00 90.62 78 GLN A CA 1
ATOM 635 C C . GLN A 1 78 ? 9.713 -1.230 -11.070 1.00 90.62 78 GLN A C 1
ATOM 637 O O . GLN A 1 78 ? 9.223 -2.139 -11.735 1.00 90.62 78 GLN A O 1
ATOM 642 N N . TYR A 1 79 ? 9.956 -1.359 -9.763 1.00 91.69 79 TYR A N 1
ATOM 643 C CA . TYR A 1 79 ? 9.666 -2.588 -9.031 1.00 91.69 79 TYR A CA 1
ATOM 644 C C . TYR A 1 79 ? 8.166 -2.924 -9.028 1.00 91.69 79 TYR A C 1
ATOM 646 O O . TYR A 1 79 ? 7.793 -4.077 -9.247 1.00 91.69 79 TYR A O 1
ATOM 654 N N . ILE A 1 80 ? 7.296 -1.929 -8.820 1.00 90.44 80 ILE A N 1
ATOM 655 C CA . ILE A 1 80 ? 5.836 -2.104 -8.873 1.00 90.44 80 ILE A CA 1
ATOM 656 C C . ILE A 1 80 ? 5.385 -2.562 -10.264 1.00 90.44 80 ILE A C 1
ATOM 658 O O . ILE A 1 80 ? 4.635 -3.532 -10.352 1.00 90.44 80 ILE A O 1
ATOM 662 N N . ASN A 1 81 ? 5.893 -1.940 -11.331 1.00 89.56 81 ASN A N 1
ATOM 663 C CA . ASN A 1 81 ? 5.584 -2.342 -12.703 1.00 89.56 81 ASN A CA 1
ATOM 664 C C . ASN A 1 81 ? 6.003 -3.795 -12.959 1.00 89.56 81 ASN A C 1
ATOM 666 O O . ASN A 1 81 ? 5.208 -4.577 -13.470 1.00 89.56 81 ASN A O 1
ATOM 670 N N . CYS A 1 82 ? 7.188 -4.210 -12.496 1.00 89.62 82 CYS A N 1
ATOM 671 C CA . CYS A 1 82 ? 7.613 -5.608 -12.599 1.00 89.62 82 CYS A CA 1
ATOM 672 C C . CYS A 1 82 ? 6.687 -6.578 -11.841 1.00 89.62 82 CYS A C 1
ATOM 674 O O . CYS A 1 82 ? 6.457 -7.689 -12.316 1.00 89.62 82 CYS A O 1
ATOM 676 N N . LEU A 1 83 ? 6.140 -6.194 -10.678 1.00 89.31 83 LEU A N 1
ATOM 677 C CA . LEU A 1 83 ? 5.147 -7.019 -9.971 1.00 89.31 83 LEU A CA 1
ATOM 678 C C . LEU A 1 83 ? 3.859 -7.176 -10.789 1.00 89.31 83 LEU A C 1
ATOM 680 O O . LEU A 1 83 ? 3.283 -8.268 -10.843 1.00 89.31 83 LEU A O 1
ATOM 684 N N . ASP A 1 84 ? 3.387 -6.088 -11.391 1.00 89.31 84 ASP A N 1
ATOM 685 C CA . ASP A 1 84 ? 2.162 -6.092 -12.185 1.00 89.31 84 ASP A CA 1
ATOM 686 C C . ASP A 1 84 ? 2.357 -6.908 -13.478 1.00 89.31 84 ASP A C 1
ATOM 688 O O . ASP A 1 84 ? 1.565 -7.819 -13.740 1.00 89.31 84 ASP A O 1
ATOM 692 N N . ASP A 1 85 ? 3.482 -6.730 -14.176 1.00 89.25 85 ASP A N 1
ATOM 693 C CA . ASP A 1 85 ? 3.877 -7.518 -15.354 1.00 89.25 85 ASP A CA 1
ATOM 694 C C . ASP A 1 85 ? 4.043 -9.008 -15.044 1.00 89.25 85 ASP A C 1
ATOM 696 O O . ASP A 1 85 ? 3.686 -9.865 -15.851 1.00 89.25 85 ASP A O 1
ATOM 700 N N . HIS A 1 86 ? 4.576 -9.349 -13.870 1.00 89.00 86 HIS A N 1
ATOM 701 C CA . HIS A 1 86 ? 4.748 -10.742 -13.467 1.00 89.00 86 HIS A CA 1
ATOM 702 C C . HIS A 1 86 ? 3.409 -11.422 -13.158 1.00 89.00 86 HIS A C 1
ATOM 704 O O . HIS A 1 86 ? 3.231 -12.614 -13.408 1.00 89.00 86 HIS A O 1
ATOM 710 N N . THR A 1 87 ? 2.453 -10.680 -12.595 1.00 89.50 87 THR A N 1
ATOM 711 C CA . THR A 1 87 ? 1.159 -11.244 -12.187 1.00 89.50 87 THR A CA 1
ATOM 712 C C . THR A 1 87 ? 0.116 -11.250 -13.298 1.00 89.50 87 THR A C 1
ATOM 714 O O . THR A 1 87 ? -0.756 -12.126 -13.279 1.00 89.50 87 THR A O 1
ATOM 717 N N . ARG A 1 88 ? 0.202 -10.313 -14.255 1.00 91.31 88 ARG A N 1
ATOM 718 C CA . ARG A 1 88 ? -0.683 -10.201 -15.431 1.00 91.31 88 ARG A CA 1
ATOM 719 C C . ARG A 1 88 ? -2.162 -10.301 -15.066 1.00 91.31 88 ARG A C 1
ATOM 721 O O . ARG A 1 88 ? -2.927 -11.017 -15.710 1.00 91.31 88 ARG A O 1
ATOM 728 N N . LEU A 1 89 ? -2.564 -9.660 -13.962 1.00 91.19 89 LEU A N 1
ATOM 729 C CA . LEU A 1 89 ? -3.906 -9.828 -13.381 1.00 91.19 89 LEU A CA 1
ATOM 730 C C . LEU A 1 89 ? -5.009 -9.445 -14.370 1.00 91.19 89 LEU A C 1
ATOM 732 O O . LEU A 1 89 ? -6.044 -10.109 -14.425 1.00 91.19 89 LEU A O 1
ATOM 736 N N . PHE A 1 90 ? -4.758 -8.404 -15.161 1.00 92.94 90 PHE A N 1
ATOM 737 C CA . PHE A 1 90 ? -5.660 -7.916 -16.190 1.00 92.94 90 PHE A CA 1
ATOM 738 C C . PHE A 1 90 ? -5.964 -8.977 -17.252 1.00 92.94 90 PHE A C 1
ATOM 740 O O . PHE A 1 90 ? -7.127 -9.180 -17.594 1.00 92.94 90 PHE A O 1
ATOM 747 N N . GLU A 1 91 ? -4.950 -9.670 -17.770 1.00 93.94 91 GLU A N 1
ATOM 748 C CA . GLU A 1 91 ? -5.114 -10.728 -18.774 1.00 93.94 91 GLU A CA 1
ATOM 749 C C . GLU A 1 91 ? -5.648 -12.002 -18.124 1.00 93.94 91 GLU A C 1
ATOM 751 O O . GLU A 1 91 ? -6.574 -12.628 -18.632 1.00 93.94 91 GLU A O 1
ATOM 756 N N . LYS A 1 92 ? -5.074 -12.376 -16.976 1.00 90.62 92 LYS A N 1
ATOM 757 C CA . LYS A 1 92 ? -5.365 -13.630 -16.278 1.00 90.62 92 LYS A CA 1
ATOM 758 C C . LYS A 1 92 ? -6.825 -13.736 -15.846 1.00 90.62 92 LYS A C 1
ATOM 760 O O . LYS A 1 92 ? -7.375 -14.834 -15.848 1.00 90.62 92 LYS A O 1
ATOM 765 N N . TYR A 1 93 ? -7.433 -12.615 -15.465 1.00 88.88 93 TYR A N 1
ATOM 766 C CA . TYR A 1 93 ? -8.805 -12.570 -14.962 1.00 88.88 93 TYR A CA 1
ATOM 767 C C . TYR A 1 93 ? -9.747 -11.729 -15.832 1.00 88.88 93 TYR A C 1
ATOM 769 O O . TYR A 1 93 ? -10.874 -11.486 -15.414 1.00 88.88 93 TYR A O 1
ATOM 777 N N . ASN A 1 94 ? -9.305 -11.308 -17.025 1.00 92.44 94 ASN A N 1
ATOM 778 C CA . ASN A 1 94 ? -10.076 -10.484 -17.960 1.00 92.44 94 ASN A CA 1
ATOM 779 C C . ASN A 1 94 ? -10.717 -9.252 -17.286 1.00 92.44 94 ASN A C 1
ATOM 781 O O . ASN A 1 94 ? -11.935 -9.082 -17.290 1.00 92.44 94 ASN A O 1
ATOM 785 N N . LEU A 1 95 ? -9.880 -8.430 -16.650 1.00 92.31 95 LEU A N 1
ATOM 786 C CA . LEU A 1 95 ? -10.308 -7.254 -15.886 1.00 92.31 95 LEU A CA 1
ATOM 787 C C . LEU A 1 95 ? -10.048 -5.966 -16.668 1.00 92.31 95 LEU A C 1
ATOM 789 O O . LEU A 1 95 ? -9.015 -5.839 -17.327 1.00 92.31 95 LEU A O 1
ATOM 793 N N . ASP A 1 96 ? -10.928 -4.981 -16.514 1.00 93.62 96 ASP A N 1
ATOM 794 C CA . ASP A 1 96 ? -10.667 -3.595 -16.934 1.00 93.62 96 ASP A CA 1
ATOM 795 C C . ASP A 1 96 ? -9.996 -2.789 -15.815 1.00 93.62 96 ASP A C 1
ATOM 797 O O . ASP A 1 96 ? -9.174 -1.901 -16.058 1.00 93.62 96 ASP A O 1
ATOM 801 N N . SER A 1 97 ? -10.327 -3.127 -14.566 1.00 95.50 97 SER A N 1
ATOM 802 C CA . SER A 1 97 ? -9.765 -2.514 -13.371 1.00 95.50 97 SER A CA 1
ATOM 803 C C . SER A 1 97 ? -9.819 -3.430 -12.147 1.00 95.50 97 SER A C 1
ATOM 805 O O . SER A 1 97 ? -10.592 -4.389 -12.079 1.00 95.50 97 SER A O 1
ATOM 807 N N . TYR A 1 98 ? -8.995 -3.115 -11.151 1.00 95.88 98 TYR A N 1
ATOM 808 C CA . TYR A 1 98 ? -9.060 -3.673 -9.802 1.00 95.88 98 TYR A CA 1
ATOM 809 C C . TYR A 1 98 ? -8.643 -2.618 -8.780 1.00 95.88 98 TYR A C 1
ATOM 811 O O . TYR A 1 98 ? -7.896 -1.690 -9.086 1.00 95.88 98 TYR A O 1
ATOM 819 N N . ILE A 1 99 ? -9.088 -2.756 -7.532 1.00 96.56 99 ILE A N 1
ATOM 820 C CA . ILE A 1 99 ? -8.624 -1.861 -6.470 1.00 96.56 99 ILE A CA 1
ATOM 821 C C . ILE A 1 99 ? -7.286 -2.356 -5.922 1.00 96.56 99 ILE A C 1
ATOM 823 O O . ILE A 1 99 ? -7.125 -3.529 -5.587 1.00 96.56 99 ILE A O 1
ATOM 827 N N . THR A 1 100 ? -6.315 -1.457 -5.806 1.00 95.75 100 THR A N 1
ATOM 828 C CA . THR A 1 100 ? -5.031 -1.721 -5.156 1.00 95.75 100 THR A CA 1
ATOM 829 C C . THR A 1 100 ? -5.027 -1.105 -3.765 1.00 95.75 100 THR A C 1
ATOM 831 O O . THR A 1 100 ? -5.159 0.107 -3.611 1.00 95.75 100 THR A O 1
ATOM 834 N N . PHE A 1 101 ? -4.828 -1.926 -2.735 1.00 95.88 101 PHE A N 1
ATOM 835 C CA . PHE A 1 101 ? -4.585 -1.471 -1.366 1.00 95.88 101 PHE A CA 1
ATOM 836 C C . PHE A 1 101 ? -3.099 -1.154 -1.196 1.00 95.88 101 PHE A C 1
ATOM 838 O O . PHE A 1 101 ? -2.340 -1.953 -0.646 1.00 95.88 101 PHE A O 1
ATOM 845 N N . PHE A 1 102 ? -2.706 0.012 -1.704 1.00 92.50 102 PHE A N 1
ATOM 846 C CA . PHE A 1 102 ? -1.319 0.439 -1.861 1.00 92.50 102 PHE A CA 1
ATOM 847 C C . PHE A 1 102 ? -0.534 0.482 -0.550 1.00 92.50 102 PHE A C 1
ATOM 849 O O . PHE A 1 102 ? 0.549 -0.090 -0.462 1.00 92.50 102 PHE A O 1
ATOM 856 N N . LEU A 1 103 ? -1.081 1.128 0.485 1.00 91.94 103 LEU A N 1
ATOM 857 C CA . LEU A 1 103 ? -0.362 1.306 1.745 1.00 91.94 103 LEU A CA 1
ATOM 858 C C . LEU A 1 103 ? -1.282 1.181 2.960 1.00 91.94 103 LEU A C 1
ATOM 860 O O . LEU A 1 103 ? -2.400 1.696 2.989 1.00 91.94 103 LEU A O 1
ATOM 864 N N . ALA A 1 104 ? -0.770 0.526 4.002 1.00 92.25 104 ALA A N 1
ATOM 865 C CA . ALA A 1 104 ? -1.330 0.559 5.347 1.00 92.25 104 ALA A CA 1
ATOM 866 C C . ALA A 1 104 ? -0.311 1.184 6.298 1.00 92.25 104 ALA A C 1
ATOM 868 O O . ALA A 1 104 ? 0.766 0.625 6.501 1.00 92.25 104 ALA A O 1
ATOM 869 N N . ILE A 1 105 ? -0.666 2.301 6.926 1.00 90.81 105 ILE A N 1
ATOM 870 C CA . ILE A 1 105 ? 0.169 2.942 7.946 1.00 90.81 105 ILE A CA 1
ATOM 871 C C . ILE A 1 105 ? -0.567 2.995 9.273 1.00 90.81 105 ILE A C 1
ATOM 873 O O . ILE A 1 105 ? -1.752 3.308 9.332 1.00 90.81 105 ILE A O 1
ATOM 877 N N . VAL A 1 106 ? 0.157 2.712 10.353 1.00 90.94 106 VAL A N 1
ATOM 878 C CA . VAL A 1 106 ? -0.350 2.823 11.722 1.00 90.94 106 VAL A CA 1
ATOM 879 C C . VAL A 1 106 ? 0.673 3.573 12.556 1.00 90.94 106 VAL A C 1
ATOM 881 O O . VAL A 1 106 ? 1.845 3.179 12.633 1.00 90.94 106 VAL A O 1
ATOM 884 N N . HIS A 1 107 ? 0.206 4.643 13.192 1.00 90.69 107 HIS A N 1
ATOM 885 C CA . HIS A 1 107 ? 0.996 5.436 14.117 1.00 90.69 107 HIS A CA 1
ATOM 886 C C . HIS A 1 107 ? 1.515 4.539 15.258 1.00 90.69 107 HIS A C 1
ATOM 888 O O . HIS A 1 107 ? 0.738 3.729 15.772 1.00 90.69 107 HIS A O 1
ATOM 894 N N . PRO A 1 108 ? 2.792 4.657 15.683 1.00 89.50 108 PRO A N 1
ATOM 895 C CA . PRO A 1 108 ? 3.397 3.792 16.702 1.00 89.50 108 PRO A CA 1
ATOM 896 C C . PRO A 1 108 ? 2.524 3.552 17.945 1.00 89.50 108 PRO A C 1
ATOM 898 O O . PRO A 1 108 ? 2.263 2.401 18.289 1.00 89.50 108 PRO A O 1
ATOM 901 N N . ASP A 1 109 ? 1.968 4.619 18.525 1.00 90.88 109 ASP A N 1
ATOM 902 C CA . ASP A 1 109 ? 1.079 4.583 19.701 1.00 90.88 109 ASP A CA 1
ATOM 903 C C . ASP A 1 109 ? -0.209 3.754 19.545 1.00 90.88 109 ASP A C 1
ATOM 905 O O . ASP A 1 109 ? -0.894 3.500 20.537 1.00 90.88 109 ASP A O 1
ATOM 909 N N . PHE A 1 110 ? -0.570 3.379 18.318 1.00 91.38 110 PHE A N 1
ATOM 910 C CA . PHE A 1 110 ? -1.809 2.683 17.967 1.00 91.38 110 PHE A CA 1
ATOM 911 C C . PHE A 1 110 ? -1.563 1.282 17.383 1.00 91.38 110 PHE A C 1
ATOM 913 O O . PHE A 1 110 ? -2.496 0.579 16.983 1.00 91.38 110 PHE A O 1
ATOM 920 N N . ARG A 1 111 ? -0.300 0.839 17.330 1.00 90.50 111 ARG A N 1
ATOM 921 C CA . ARG A 1 111 ? 0.069 -0.499 16.848 1.00 90.50 111 ARG A CA 1
ATOM 922 C C . ARG A 1 111 ? -0.411 -1.589 17.809 1.00 90.50 111 ARG A C 1
ATOM 924 O O . ARG A 1 111 ? -0.747 -1.334 18.959 1.00 90.50 111 ARG A O 1
ATOM 931 N N . LYS A 1 112 ? -0.425 -2.834 17.316 1.00 89.88 112 LYS A N 1
ATOM 932 C CA . LYS A 1 112 ? -0.782 -4.056 18.070 1.00 89.88 112 LYS A CA 1
ATOM 933 C C . LYS A 1 112 ? -2.228 -4.118 18.597 1.00 89.88 112 LYS A C 1
ATOM 935 O O . LYS A 1 112 ? -2.546 -4.985 19.396 1.00 89.88 112 LYS A O 1
ATOM 940 N N . GLN A 1 113 ? -3.131 -3.270 18.098 1.00 92.06 113 GLN A N 1
ATOM 941 C CA . GLN A 1 113 ? -4.543 -3.237 18.526 1.00 92.06 113 GLN A CA 1
ATOM 942 C C . GLN A 1 113 ? -5.530 -3.821 17.495 1.00 92.06 113 GLN A C 1
ATOM 944 O O . GLN A 1 113 ? -6.744 -3.815 17.719 1.00 92.06 113 GLN A O 1
ATOM 949 N N . GLY A 1 114 ? -5.011 -4.346 16.377 1.00 92.75 114 GLY A N 1
ATOM 950 C CA . GLY A 1 114 ? -5.795 -4.939 15.285 1.00 92.75 114 GLY A CA 1
ATOM 951 C C . GLY A 1 114 ? -6.181 -3.974 14.158 1.00 92.75 114 GLY A C 1
ATOM 952 O O . GLY A 1 114 ? -6.913 -4.376 13.258 1.00 92.75 114 GLY A O 1
ATOM 953 N N . LEU A 1 115 ? -5.672 -2.733 14.167 1.00 93.75 115 LEU A N 1
ATOM 954 C CA . LEU A 1 115 ? -6.056 -1.701 13.193 1.00 93.75 115 LEU A CA 1
ATOM 955 C C . LEU A 1 115 ? -5.802 -2.102 11.737 1.00 93.75 115 LEU A C 1
ATOM 957 O O . LEU A 1 115 ? -6.658 -1.861 10.899 1.00 93.75 115 LEU A O 1
ATOM 961 N N . VAL A 1 116 ? -4.678 -2.755 11.423 1.00 94.00 116 VAL A N 1
ATOM 962 C CA . VAL A 1 116 ? -4.378 -3.165 10.037 1.00 94.00 116 VAL A CA 1
ATOM 963 C C . VAL A 1 116 ? -5.383 -4.200 9.523 1.00 94.00 116 VAL A C 1
ATOM 965 O O . VAL A 1 116 ? -5.846 -4.084 8.391 1.00 94.00 116 VAL A O 1
ATOM 968 N N . THR A 1 117 ? -5.753 -5.192 10.343 1.00 95.19 117 THR A N 1
ATOM 969 C CA . THR A 1 117 ? -6.783 -6.181 9.974 1.00 95.19 117 THR A CA 1
ATOM 970 C C . THR A 1 117 ? -8.121 -5.494 9.729 1.00 95.19 117 THR A C 1
ATOM 972 O O . THR A 1 117 ? -8.783 -5.776 8.737 1.00 95.19 117 THR A O 1
ATOM 975 N N . GLU A 1 118 ? -8.493 -4.557 10.598 1.00 95.38 118 GLU A N 1
ATOM 976 C CA . GLU A 1 118 ? -9.739 -3.806 10.460 1.00 95.38 118 GLU A CA 1
ATOM 977 C C . GLU A 1 118 ? -9.740 -2.891 9.227 1.00 95.38 118 GLU A C 1
ATOM 979 O O . GLU A 1 118 ? -10.737 -2.823 8.513 1.00 95.38 118 GLU A O 1
ATOM 984 N N . MET A 1 119 ? -8.603 -2.270 8.900 1.00 95.50 119 MET A N 1
ATOM 985 C CA . MET A 1 119 ? -8.431 -1.543 7.642 1.00 95.50 119 MET A CA 1
ATOM 986 C C . MET A 1 119 ? -8.636 -2.458 6.431 1.00 95.50 119 MET A C 1
ATOM 988 O O . MET A 1 119 ? -9.254 -2.035 5.467 1.00 95.50 119 MET A O 1
ATOM 992 N N . TYR A 1 120 ? -8.137 -3.699 6.444 1.00 95.94 120 TYR A N 1
ATOM 993 C CA . TYR A 1 120 ? -8.387 -4.621 5.328 1.00 95.94 120 TYR A CA 1
ATOM 994 C C . TYR A 1 120 ? -9.868 -4.983 5.201 1.00 95.94 120 TYR A C 1
ATOM 996 O O . TYR A 1 120 ? -10.384 -4.938 4.091 1.00 95.94 120 TYR A O 1
ATOM 1004 N N . ARG A 1 121 ? -10.569 -5.269 6.308 1.00 94.81 121 ARG A N 1
ATOM 1005 C CA . ARG A 1 121 ? -12.019 -5.550 6.270 1.00 94.81 121 ARG A CA 1
ATOM 1006 C C . ARG A 1 121 ? -12.797 -4.395 5.651 1.00 94.81 121 ARG A C 1
ATOM 1008 O O . ARG A 1 121 ? -13.494 -4.582 4.663 1.00 94.81 121 ARG A O 1
ATOM 1015 N N . ARG A 1 122 ? -12.576 -3.185 6.168 1.00 94.12 122 ARG A N 1
ATOM 1016 C CA . ARG A 1 122 ? -13.232 -1.965 5.681 1.00 94.12 122 ARG A CA 1
ATOM 1017 C C . ARG A 1 122 ? -12.908 -1.665 4.225 1.00 94.12 122 ARG A C 1
ATOM 1019 O O . ARG A 1 122 ? -13.784 -1.237 3.487 1.00 94.12 122 ARG A O 1
ATOM 1026 N N . ALA A 1 123 ? -11.662 -1.885 3.812 1.00 94.81 123 ALA A N 1
ATOM 1027 C CA . ALA A 1 123 ? -11.252 -1.670 2.432 1.00 94.81 123 ALA A CA 1
ATOM 1028 C C . ALA A 1 123 ? -11.909 -2.676 1.476 1.00 94.81 123 ALA A C 1
ATOM 1030 O O . ALA A 1 123 ? -12.305 -2.285 0.385 1.00 94.81 123 ALA A O 1
ATOM 1031 N N . VAL A 1 124 ? -12.076 -3.940 1.884 1.00 95.12 124 VAL A N 1
ATOM 1032 C CA . VAL A 1 124 ? -12.825 -4.944 1.105 1.00 95.12 124 VAL A CA 1
ATOM 1033 C C . VAL A 1 124 ? -14.309 -4.584 1.023 1.00 95.12 124 VAL A C 1
ATOM 1035 O O . VAL A 1 124 ? -14.897 -4.682 -0.050 1.00 95.12 124 VAL A O 1
ATOM 1038 N N . ASP A 1 125 ? -14.911 -4.114 2.115 1.00 92.50 125 ASP A N 1
ATOM 1039 C CA . ASP A 1 125 ? -16.309 -3.668 2.100 1.00 92.50 125 ASP A CA 1
ATOM 1040 C C . ASP A 1 125 ? -16.511 -2.445 1.198 1.00 92.50 125 ASP A C 1
ATOM 1042 O O . ASP A 1 125 ? -17.482 -2.391 0.444 1.00 92.50 125 ASP A O 1
ATOM 1046 N N . LEU A 1 126 ? -15.566 -1.498 1.216 1.00 91.12 126 LEU A N 1
ATOM 1047 C CA . LEU A 1 126 ? -15.549 -0.367 0.291 1.00 91.12 126 LEU A CA 1
ATOM 1048 C C . LEU A 1 126 ? -15.384 -0.838 -1.157 1.00 91.12 126 LEU A C 1
ATOM 1050 O O . LEU A 1 126 ? -16.155 -0.428 -2.014 1.00 91.12 126 LEU A O 1
ATOM 1054 N N . ALA A 1 127 ? -14.436 -1.738 -1.426 1.00 92.81 127 ALA A N 1
ATOM 1055 C CA . ALA A 1 127 ? -14.226 -2.308 -2.754 1.00 92.81 127 ALA A CA 1
ATOM 1056 C C . ALA A 1 127 ? -15.512 -2.937 -3.311 1.00 92.81 127 ALA A C 1
ATOM 1058 O O . ALA A 1 127 ? -15.875 -2.699 -4.460 1.00 92.81 127 ALA A O 1
ATOM 1059 N N . ARG A 1 128 ? -16.233 -3.682 -2.463 1.00 91.31 128 ARG A N 1
ATOM 1060 C CA . ARG A 1 128 ? -17.521 -4.291 -2.806 1.00 91.31 128 ARG A CA 1
ATOM 1061 C C . ARG A 1 128 ? -18.582 -3.243 -3.120 1.00 91.31 128 ARG A C 1
ATOM 1063 O O . ARG A 1 128 ? -19.307 -3.389 -4.097 1.00 91.31 128 ARG A O 1
ATOM 1070 N N . ALA A 1 129 ? -18.679 -2.197 -2.300 1.00 89.44 129 ALA A N 1
ATOM 1071 C CA . ALA A 1 129 ? -19.656 -1.127 -2.486 1.00 89.44 129 ALA A CA 1
ATOM 1072 C C . ALA A 1 129 ? -19.409 -0.315 -3.769 1.00 89.44 129 ALA A C 1
ATOM 1074 O O . ALA A 1 129 ? -20.365 0.080 -4.429 1.00 89.44 129 ALA A O 1
ATOM 1075 N N . GLU A 1 130 ? -18.143 -0.112 -4.134 1.00 90.81 130 GLU A N 1
ATOM 1076 C CA . GLU A 1 130 ? -17.727 0.608 -5.346 1.00 90.81 130 GLU A CA 1
ATOM 1077 C C . GLU A 1 130 ? -17.699 -0.300 -6.599 1.00 90.81 130 GLU A C 1
ATOM 1079 O O . GLU A 1 130 ? -17.342 0.145 -7.686 1.00 90.81 130 GLU A O 1
ATOM 1084 N N . GLY A 1 131 ? -18.097 -1.575 -6.474 1.00 91.06 131 GLY A N 1
ATOM 1085 C CA . GLY A 1 131 ? -18.266 -2.495 -7.603 1.00 91.06 131 GLY A CA 1
ATOM 1086 C C . GLY A 1 131 ? -16.977 -3.121 -8.140 1.00 91.06 131 GLY A C 1
ATOM 1087 O O . GLY A 1 131 ? -16.974 -3.644 -9.253 1.00 91.06 131 GLY A O 1
ATOM 1088 N N . PHE A 1 132 ? -15.882 -3.100 -7.375 1.00 93.81 132 PHE A N 1
ATOM 1089 C CA . PHE A 1 132 ? -14.660 -3.804 -7.758 1.00 93.81 132 PHE A CA 1
ATOM 1090 C C . PHE A 1 132 ? -14.843 -5.315 -7.637 1.00 93.81 132 PHE A C 1
ATOM 1092 O O . PHE A 1 132 ? -15.305 -5.806 -6.611 1.00 93.81 132 PHE A O 1
ATOM 1099 N N . PHE A 1 133 ? -14.401 -6.052 -8.655 1.00 92.69 133 PHE A N 1
ATOM 1100 C CA . PHE A 1 133 ? -14.397 -7.518 -8.648 1.00 92.69 133 PHE A CA 1
ATOM 1101 C C . PHE A 1 133 ? -13.180 -8.110 -7.919 1.00 92.69 133 PHE A C 1
ATOM 1103 O O . PHE A 1 133 ? -13.246 -9.187 -7.329 1.00 92.69 133 PHE A O 1
ATOM 1110 N N . LEU A 1 134 ? -12.048 -7.403 -7.945 1.00 94.94 134 LEU A N 1
ATOM 1111 C CA . LEU A 1 134 ? -10.791 -7.857 -7.360 1.00 94.94 134 LEU A CA 1
ATOM 1112 C C . LEU A 1 134 ? -10.167 -6.742 -6.521 1.00 94.94 134 LEU A C 1
ATOM 1114 O O . LEU A 1 134 ? -10.055 -5.600 -6.973 1.00 94.94 134 LEU A O 1
ATOM 1118 N N . ALA A 1 135 ? -9.710 -7.102 -5.323 1.00 96.75 135 ALA A N 1
ATOM 1119 C CA . ALA A 1 135 ? -8.802 -6.294 -4.522 1.00 96.75 135 ALA A CA 1
ATOM 1120 C C . ALA A 1 135 ? -7.403 -6.923 -4.512 1.00 96.75 135 ALA A C 1
ATOM 1122 O O . ALA A 1 135 ? -7.250 -8.111 -4.228 1.00 96.75 135 ALA A O 1
ATOM 1123 N N . LYS A 1 136 ? -6.374 -6.123 -4.789 1.00 96.31 136 LYS A N 1
ATOM 1124 C CA . LYS A 1 136 ? -4.964 -6.529 -4.816 1.00 96.31 136 LYS A CA 1
ATOM 1125 C C . LYS A 1 136 ? -4.178 -5.804 -3.733 1.00 96.31 136 LYS A C 1
ATOM 1127 O O . LYS A 1 136 ? -4.367 -4.612 -3.502 1.00 96.31 136 LYS A O 1
ATOM 1132 N N . ALA A 1 137 ? -3.257 -6.508 -3.088 1.00 95.31 137 ALA A N 1
ATOM 1133 C CA . ALA A 1 137 ? -2.295 -5.914 -2.171 1.00 95.31 137 ALA A CA 1
ATOM 1134 C C . ALA A 1 137 ? -0.920 -6.573 -2.332 1.00 95.31 137 ALA A C 1
ATOM 1136 O O . ALA A 1 137 ? -0.815 -7.791 -2.487 1.00 95.31 137 ALA A O 1
ATOM 1137 N N . CYS A 1 138 ? 0.128 -5.753 -2.269 1.00 93.81 138 CYS A N 1
ATOM 1138 C CA . CYS A 1 138 ? 1.516 -6.197 -2.224 1.00 93.81 138 CYS A CA 1
ATOM 1139 C C . CYS A 1 138 ? 2.035 -6.066 -0.796 1.00 93.81 138 CYS A C 1
ATOM 1141 O O . CYS A 1 138 ? 1.827 -5.047 -0.140 1.00 93.81 138 CYS A O 1
ATOM 1143 N N . PHE A 1 139 ? 2.715 -7.094 -0.307 1.00 92.44 139 PHE A N 1
ATOM 1144 C CA . PHE A 1 139 ? 3.207 -7.139 1.059 1.00 92.44 139 PHE A CA 1
ATOM 1145 C C . PHE A 1 139 ? 4.719 -7.264 1.060 1.00 92.44 139 PHE A C 1
ATOM 1147 O O . PHE A 1 139 ? 5.250 -8.290 0.659 1.00 92.44 139 PHE A O 1
ATOM 1154 N N . SER A 1 140 ? 5.388 -6.247 1.586 1.00 88.19 140 SER A N 1
ATOM 1155 C CA . SER A 1 140 ? 6.806 -6.271 1.958 1.00 88.19 140 SER A CA 1
ATOM 1156 C C . SER A 1 140 ? 7.023 -6.729 3.410 1.00 88.19 140 SER A C 1
ATOM 1158 O O . SER A 1 140 ? 8.151 -6.934 3.847 1.00 88.19 140 SER A O 1
ATOM 1160 N N . SER A 1 141 ? 5.939 -6.873 4.188 1.00 85.81 141 SER A N 1
ATOM 1161 C CA . SER A 1 141 ? 5.958 -7.189 5.621 1.00 85.81 141 SER A CA 1
ATOM 1162 C C . SER A 1 141 ? 5.042 -8.372 5.963 1.00 85.81 141 SER A C 1
ATOM 1164 O O . SER A 1 141 ? 3.854 -8.347 5.603 1.00 85.81 141 SER A O 1
ATOM 1166 N N . PRO A 1 142 ? 5.522 -9.365 6.742 1.00 87.56 142 PRO A N 1
ATOM 1167 C CA . PRO A 1 142 ? 4.710 -10.512 7.146 1.00 87.56 142 PRO A CA 1
ATOM 1168 C C . PRO A 1 142 ? 3.528 -10.108 8.038 1.00 87.56 142 PRO A C 1
ATOM 1170 O O . PRO A 1 142 ? 2.490 -10.768 8.014 1.00 87.56 142 PRO A O 1
ATOM 1173 N N . TYR A 1 143 ? 3.632 -9.001 8.783 1.00 88.50 143 TYR A N 1
ATOM 1174 C CA . TYR A 1 143 ? 2.560 -8.517 9.660 1.00 88.50 143 TYR A CA 1
ATOM 1175 C C . TYR A 1 143 ? 1.329 -8.064 8.871 1.00 88.50 143 TYR A C 1
ATOM 1177 O O . TYR A 1 143 ? 0.203 -8.463 9.178 1.00 88.50 143 TYR A O 1
ATOM 1185 N N . SER A 1 144 ? 1.543 -7.249 7.835 1.00 88.50 144 SER A N 1
ATOM 1186 C CA . SER A 1 144 ? 0.464 -6.775 6.966 1.00 88.50 144 SER A CA 1
ATOM 1187 C C . SER A 1 144 ? -0.139 -7.930 6.169 1.00 88.50 144 SER A C 1
ATOM 1189 O O . SER A 1 144 ? -1.362 -7.998 6.047 1.00 88.50 144 SER A O 1
ATOM 1191 N N . ARG A 1 145 ? 0.690 -8.880 5.708 1.00 93.69 145 ARG A N 1
ATOM 1192 C CA . ARG A 1 145 ? 0.217 -10.084 5.011 1.00 93.69 145 ARG A CA 1
ATOM 1193 C C . ARG A 1 145 ? -0.660 -10.942 5.914 1.00 93.69 145 ARG A C 1
ATOM 1195 O O . ARG A 1 145 ? -1.777 -11.274 5.537 1.00 93.69 145 ARG A O 1
ATOM 1202 N N . ALA A 1 146 ? -0.211 -11.236 7.134 1.00 94.00 146 ALA A N 1
ATOM 1203 C CA . ALA A 1 146 ? -0.991 -12.006 8.102 1.00 94.00 146 ALA A CA 1
ATOM 1204 C C . ALA A 1 146 ? -2.340 -11.342 8.426 1.00 94.00 146 ALA A C 1
ATOM 1206 O O . ALA A 1 146 ? -3.335 -12.031 8.644 1.00 94.00 146 ALA A O 1
ATOM 1207 N N . ALA A 1 147 ? -2.396 -10.007 8.446 1.00 93.88 147 ALA A N 1
ATOM 1208 C CA . ALA A 1 147 ? -3.648 -9.281 8.609 1.00 93.88 147 ALA A CA 1
ATOM 1209 C C . ALA A 1 147 ? -4.591 -9.458 7.408 1.00 93.88 147 ALA A C 1
ATOM 1211 O O . ALA A 1 147 ? -5.781 -9.656 7.629 1.00 93.88 147 ALA A O 1
ATOM 1212 N N . ALA A 1 148 ? -4.075 -9.419 6.177 1.00 93.69 148 ALA A N 1
ATOM 1213 C CA . ALA A 1 148 ? -4.867 -9.602 4.962 1.00 93.69 148 ALA A CA 1
ATOM 1214 C C . ALA A 1 148 ? -5.370 -11.044 4.784 1.00 93.69 148 ALA A C 1
ATOM 1216 O O . ALA A 1 148 ? -6.531 -11.240 4.428 1.00 93.69 148 ALA A O 1
ATOM 1217 N N . LEU A 1 149 ? -4.548 -12.053 5.105 1.00 93.75 149 LEU A N 1
ATOM 1218 C CA . LEU A 1 149 ? -4.950 -13.468 5.054 1.00 93.75 149 LEU A CA 1
ATOM 1219 C C . LEU A 1 149 ? -6.181 -13.744 5.936 1.00 93.75 149 LEU A C 1
ATOM 1221 O O . LEU A 1 149 ? -7.084 -14.468 5.535 1.00 93.75 149 LEU A O 1
ATOM 1225 N N . LYS A 1 150 ? -6.274 -13.101 7.111 1.00 94.19 150 LYS A N 1
ATOM 1226 C CA . LYS A 1 150 ? -7.445 -13.198 8.012 1.00 94.19 150 LYS A CA 1
ATOM 1227 C C . LYS A 1 150 ? -8.735 -12.623 7.424 1.00 94.19 150 LYS A C 1
ATOM 1229 O O . LYS A 1 150 ? -9.798 -12.833 7.998 1.00 94.19 150 LYS A O 1
ATOM 1234 N N . VAL A 1 151 ? -8.627 -11.839 6.357 1.00 93.69 151 VAL A N 1
ATOM 1235 C CA . VAL A 1 151 ? -9.751 -11.194 5.672 1.00 93.69 151 VAL A CA 1
ATOM 1236 C C . VAL A 1 151 ? -10.050 -11.897 4.346 1.00 93.69 151 VAL A C 1
ATOM 1238 O O . VAL A 1 151 ? -10.931 -11.448 3.644 1.00 93.69 151 VAL A O 1
ATOM 1241 N N . GLY A 1 152 ? -9.374 -13.005 4.013 1.00 93.56 152 GLY A N 1
ATOM 1242 C CA . GLY A 1 152 ? -9.673 -13.809 2.819 1.00 93.56 152 GLY A CA 1
ATOM 1243 C C . GLY A 1 152 ? -8.751 -13.567 1.622 1.00 93.56 152 GLY A C 1
ATOM 1244 O O . GLY A 1 152 ? -8.963 -14.153 0.566 1.00 93.56 152 GLY A O 1
ATOM 1245 N N . PHE A 1 153 ? -7.706 -12.742 1.764 1.00 94.81 153 PHE A N 1
ATOM 1246 C CA . PHE A 1 153 ? -6.690 -12.606 0.716 1.00 94.81 153 PHE A CA 1
ATOM 1247 C C . PHE A 1 153 ? -5.940 -13.926 0.512 1.00 94.81 153 PHE A C 1
ATOM 1249 O O . PHE A 1 153 ? -5.556 -14.581 1.480 1.00 94.81 153 PHE A O 1
ATOM 1256 N N . GLN A 1 154 ? -5.642 -14.260 -0.738 1.00 93.19 154 GLN A N 1
ATOM 1257 C CA . GLN A 1 154 ? -4.865 -15.435 -1.128 1.00 93.19 154 GLN A CA 1
ATOM 1258 C C . GLN A 1 154 ? -3.640 -15.011 -1.933 1.00 93.19 154 GLN A C 1
ATOM 1260 O O . GLN A 1 154 ? -3.677 -14.025 -2.665 1.00 93.19 154 GLN A O 1
ATOM 1265 N N . GLU A 1 155 ? -2.535 -15.735 -1.777 1.00 93.19 155 GLU A N 1
ATOM 1266 C CA . GLU A 1 155 ? -1.313 -15.469 -2.537 1.00 93.19 155 GLU A CA 1
ATOM 1267 C C . GLU A 1 155 ? -1.525 -15.785 -4.022 1.00 93.19 155 GLU A C 1
ATOM 1269 O O . GLU A 1 155 ? -1.992 -16.864 -4.374 1.00 93.19 155 GLU A O 1
ATOM 1274 N N . VAL A 1 156 ? -1.180 -14.828 -4.879 1.00 92.25 156 VAL A N 1
ATOM 1275 C CA . VAL A 1 156 ? -1.238 -14.946 -6.342 1.00 92.25 156 VAL A CA 1
ATOM 1276 C C . VAL A 1 156 ? 0.161 -15.112 -6.922 1.00 92.25 156 VAL A C 1
ATOM 1278 O O . VAL A 1 156 ? 0.337 -15.861 -7.879 1.00 92.25 156 VAL A O 1
ATOM 1281 N N . ALA A 1 157 ? 1.140 -14.414 -6.346 1.00 90.50 157 ALA A N 1
ATOM 1282 C CA . ALA A 1 157 ? 2.540 -14.508 -6.727 1.00 90.50 157 ALA A CA 1
ATOM 1283 C C . ALA A 1 157 ? 3.451 -14.126 -5.557 1.00 90.50 157 ALA A C 1
ATOM 1285 O O . ALA A 1 157 ? 3.026 -13.517 -4.568 1.00 90.50 157 ALA A O 1
ATOM 1286 N N . ARG A 1 158 ? 4.731 -14.448 -5.707 1.00 91.69 158 ARG A N 1
ATOM 1287 C CA . ARG A 1 158 ? 5.799 -14.068 -4.792 1.00 91.69 158 ARG A CA 1
ATOM 1288 C C . ARG A 1 158 ? 7.037 -13.747 -5.611 1.00 91.69 158 ARG A C 1
ATOM 1290 O O . ARG A 1 158 ? 7.397 -14.545 -6.467 1.00 91.69 158 ARG A O 1
ATOM 1297 N N . ILE A 1 159 ? 7.656 -12.603 -5.346 1.00 90.31 159 ILE A N 1
ATOM 1298 C CA . ILE A 1 159 ? 8.827 -12.134 -6.094 1.00 90.31 159 ILE A CA 1
ATOM 1299 C C . ILE A 1 159 ? 9.913 -11.720 -5.110 1.00 90.31 159 ILE A C 1
ATOM 1301 O O . ILE A 1 159 ? 9.643 -10.943 -4.191 1.00 90.31 159 ILE A O 1
ATOM 1305 N N . THR A 1 160 ? 11.121 -12.245 -5.292 1.00 90.31 160 THR A N 1
ATOM 1306 C CA . THR A 1 160 ? 12.296 -11.862 -4.505 1.00 90.31 160 THR A CA 1
ATOM 1307 C C . THR A 1 160 ? 12.818 -10.518 -4.985 1.00 90.31 160 THR A C 1
ATOM 1309 O O . THR A 1 160 ? 12.824 -10.241 -6.183 1.00 90.31 160 THR A O 1
ATOM 1312 N N . TYR A 1 161 ? 13.299 -9.671 -4.076 1.00 89.75 161 TYR A N 1
ATOM 1313 C CA . TYR A 1 161 ? 13.847 -8.373 -4.475 1.00 89.75 161 TYR A CA 1
ATOM 1314 C C . TYR A 1 161 ? 15.046 -8.497 -5.428 1.00 89.75 161 TYR A C 1
ATOM 1316 O O . TYR A 1 161 ? 15.182 -7.673 -6.330 1.00 89.75 161 TYR A O 1
ATOM 1324 N N . SER A 1 162 ? 15.878 -9.532 -5.270 1.00 88.06 162 SER A N 1
ATOM 1325 C CA . SER A 1 162 ? 17.039 -9.788 -6.133 1.00 88.06 162 SER A CA 1
ATOM 1326 C C . SER A 1 162 ? 16.680 -10.293 -7.539 1.00 88.06 162 SER A C 1
ATOM 1328 O O . SER A 1 162 ? 17.498 -10.158 -8.456 1.00 88.06 162 SER A O 1
ATOM 1330 N N . ASP A 1 163 ? 15.457 -10.797 -7.741 1.00 89.00 163 ASP A N 1
ATOM 1331 C CA . ASP A 1 163 ? 14.964 -11.235 -9.055 1.00 89.00 163 ASP A CA 1
ATOM 1332 C C . ASP A 1 163 ? 14.608 -10.047 -9.959 1.00 89.00 163 ASP A C 1
ATOM 1334 O O . ASP A 1 163 ? 14.638 -10.162 -11.186 1.00 89.00 163 ASP A O 1
ATOM 1338 N N . VAL A 1 164 ? 14.299 -8.887 -9.370 1.00 90.62 164 VAL A N 1
ATOM 1339 C CA . VAL A 1 164 ? 13.924 -7.683 -10.117 1.00 90.62 164 VAL A CA 1
ATOM 1340 C C . VAL A 1 164 ? 15.160 -6.840 -10.400 1.00 90.62 164 VAL A C 1
ATOM 1342 O O . VAL A 1 164 ? 15.753 -6.235 -9.500 1.00 90.62 164 VAL A O 1
ATOM 1345 N N . LYS A 1 165 ? 15.543 -6.794 -11.6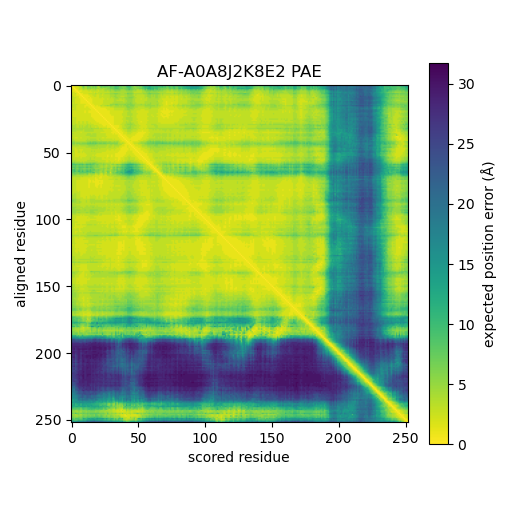77 1.00 90.50 165 LYS A N 1
ATOM 1346 C CA . LYS A 1 165 ? 16.759 -6.137 -12.160 1.00 90.50 165 LYS A CA 1
ATOM 1347 C C . LYS A 1 165 ? 16.442 -4.981 -13.102 1.00 90.50 165 LYS A C 1
ATOM 1349 O O . LYS A 1 165 ? 15.441 -5.007 -13.811 1.00 90.50 165 LYS A O 1
ATOM 1354 N N . ASP A 1 166 ? 17.304 -3.973 -13.088 1.00 88.25 166 ASP A N 1
ATOM 1355 C CA . ASP A 1 166 ? 17.283 -2.872 -14.039 1.00 88.25 166 ASP A CA 1
ATOM 1356 C C . ASP A 1 166 ? 17.816 -3.300 -15.418 1.00 88.25 166 ASP A C 1
ATOM 1358 O O . ASP A 1 166 ? 18.256 -4.435 -15.623 1.00 88.25 166 ASP A O 1
ATOM 1362 N N . GLU A 1 167 ? 17.791 -2.372 -16.375 1.00 87.94 167 GLU A N 1
ATOM 1363 C CA . GLU A 1 167 ? 18.297 -2.571 -17.742 1.00 87.94 167 GLU A CA 1
ATOM 1364 C C . GLU A 1 167 ? 19.780 -2.981 -17.805 1.00 87.94 167 GLU A C 1
ATOM 1366 O O . GLU A 1 167 ? 20.217 -3.590 -18.778 1.00 87.94 167 GLU A O 1
ATOM 1371 N N . ASN A 1 168 ? 20.550 -2.699 -16.748 1.00 89.50 168 ASN A N 1
ATOM 1372 C CA . ASN A 1 168 ? 21.963 -3.049 -16.624 1.00 89.50 168 ASN A CA 1
ATOM 1373 C C . ASN A 1 168 ? 22.175 -4.371 -15.861 1.00 89.50 168 ASN A C 1
ATOM 1375 O O . ASN A 1 168 ? 23.311 -4.725 -15.534 1.00 89.50 168 ASN A O 1
ATOM 1379 N N . GLY A 1 169 ? 21.100 -5.096 -15.535 1.00 89.12 169 GLY A N 1
ATOM 1380 C CA . GLY A 1 169 ? 21.141 -6.357 -14.798 1.00 89.12 169 GLY A CA 1
ATOM 1381 C C . GLY A 1 169 ? 21.409 -6.212 -13.296 1.00 89.12 169 GLY A C 1
ATOM 1382 O O . GLY A 1 169 ? 21.685 -7.219 -12.636 1.00 89.12 169 GLY A O 1
ATOM 1383 N N . LYS A 1 170 ? 21.341 -4.998 -12.731 1.00 89.69 170 LYS A N 1
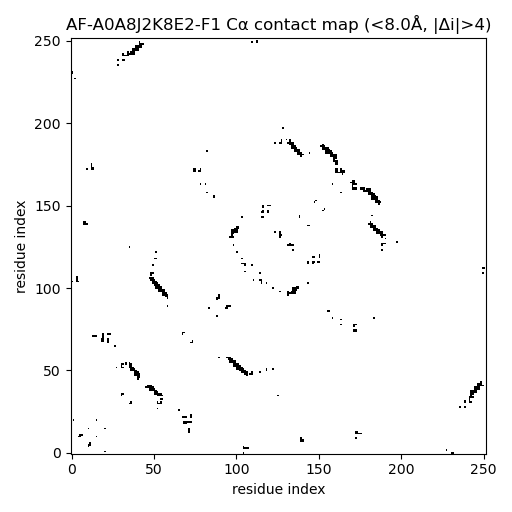ATOM 1384 C CA . LYS A 1 170 ? 21.535 -4.752 -11.292 1.00 89.69 170 LYS A CA 1
ATOM 1385 C C . LYS A 1 170 ? 20.200 -4.797 -10.545 1.00 89.69 170 LYS A C 1
ATOM 1387 O O . LYS A 1 170 ? 19.196 -4.380 -11.108 1.00 89.69 170 LYS A O 1
ATOM 1392 N N . PRO A 1 171 ? 20.152 -5.243 -9.276 1.00 90.06 171 PRO A N 1
ATOM 1393 C CA . PRO A 1 171 ? 18.912 -5.235 -8.501 1.00 90.06 171 PRO A CA 1
ATOM 1394 C C . PRO A 1 171 ? 18.300 -3.832 -8.389 1.00 90.06 171 PRO A C 1
ATOM 1396 O O . PRO A 1 171 ? 18.991 -2.879 -8.013 1.00 90.06 171 PRO A O 1
ATOM 1399 N N . VAL A 1 172 ? 16.998 -3.716 -8.664 1.00 91.38 172 VAL A N 1
ATOM 1400 C CA . VAL A 1 172 ? 16.259 -2.442 -8.575 1.00 91.38 172 VAL A CA 1
ATOM 1401 C C . VAL A 1 172 ? 16.198 -1.942 -7.132 1.00 91.38 172 VAL A C 1
ATOM 1403 O O . VAL A 1 172 ? 16.361 -0.747 -6.884 1.00 91.38 172 VAL A O 1
ATOM 1406 N N . ILE A 1 173 ? 16.024 -2.857 -6.173 1.00 88.75 173 ILE A N 1
ATOM 1407 C CA . I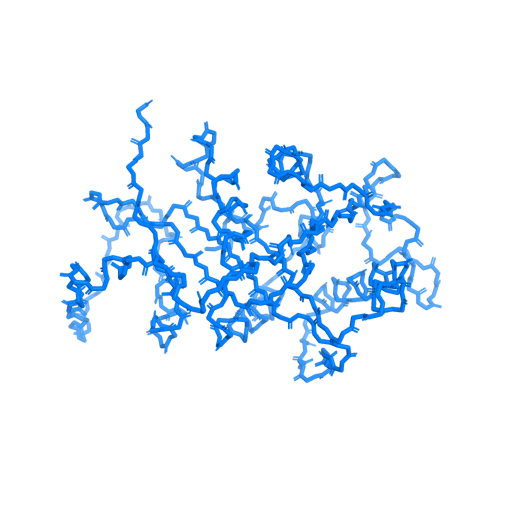LE A 1 173 ? 16.066 -2.574 -4.735 1.00 88.75 173 ILE A CA 1
ATOM 1408 C C . ILE A 1 173 ? 17.444 -2.997 -4.199 1.00 88.75 173 ILE A C 1
ATOM 1410 O O . ILE A 1 173 ? 17.656 -4.175 -3.898 1.00 88.75 173 ILE A O 1
ATOM 1414 N N . PRO A 1 174 ? 18.421 -2.075 -4.112 1.00 81.12 174 PRO A N 1
ATOM 1415 C CA . PRO A 1 174 ? 19.765 -2.418 -3.668 1.00 81.12 174 PRO A CA 1
ATOM 1416 C C . PRO A 1 174 ? 19.779 -2.787 -2.180 1.00 81.12 174 PRO A C 1
ATOM 1418 O O . PRO A 1 174 ? 19.026 -2.237 -1.381 1.00 81.12 174 PRO A O 1
ATOM 1421 N N . GLY A 1 175 ? 20.670 -3.703 -1.797 1.00 80.88 175 GLY A N 1
ATOM 1422 C CA . GLY A 1 175 ? 20.858 -4.100 -0.396 1.00 80.88 175 GLY A CA 1
ATOM 1423 C C . GLY A 1 175 ? 19.789 -5.046 0.157 1.00 80.88 175 GLY A C 1
ATOM 1424 O O . GLY A 1 175 ? 19.854 -5.400 1.333 1.00 80.88 175 GLY A O 1
ATOM 1425 N N . ALA A 1 176 ? 18.834 -5.470 -0.672 1.00 80.75 176 ALA A N 1
ATOM 1426 C CA . ALA A 1 176 ? 17.938 -6.554 -0.321 1.00 80.75 176 ALA A CA 1
ATOM 1427 C C . ALA A 1 176 ? 18.699 -7.883 -0.189 1.00 80.75 176 ALA A C 1
ATOM 1429 O O . ALA A 1 176 ? 19.551 -8.197 -1.021 1.00 80.75 176 ALA A O 1
ATOM 1430 N N . MET A 1 177 ? 18.372 -8.663 0.838 1.00 76.81 177 MET A N 1
ATOM 1431 C CA . MET A 1 177 ? 18.839 -10.046 0.977 1.00 76.81 177 MET A CA 1
ATOM 1432 C C . MET A 1 177 ? 17.949 -11.000 0.166 1.00 76.81 177 MET A C 1
ATOM 1434 O O . MET A 1 177 ? 16.786 -10.696 -0.092 1.00 76.81 177 MET A O 1
ATOM 1438 N N . ASP A 1 178 ? 18.479 -12.166 -0.212 1.00 73.75 178 ASP A N 1
ATOM 1439 C CA . ASP A 1 178 ? 17.770 -13.147 -1.055 1.00 73.75 178 ASP A CA 1
ATOM 1440 C C . ASP A 1 178 ? 16.529 -13.763 -0.389 1.00 73.75 178 ASP A C 1
ATOM 1442 O O . ASP A 1 178 ? 15.663 -14.318 -1.058 1.00 73.75 178 ASP A O 1
ATOM 1446 N N . ASP A 1 179 ? 16.403 -13.666 0.933 1.00 74.25 179 ASP A N 1
ATOM 1447 C CA . ASP A 1 179 ? 15.207 -14.096 1.657 1.00 74.25 179 ASP A CA 1
ATOM 1448 C C . ASP A 1 179 ? 14.113 -13.015 1.696 1.00 74.25 179 ASP A C 1
ATOM 1450 O O . ASP A 1 179 ? 12.978 -13.290 2.102 1.00 74.25 179 ASP A O 1
ATOM 1454 N N . GLN A 1 180 ? 14.410 -11.793 1.245 1.00 79.75 180 GLN A N 1
ATOM 1455 C CA . GLN A 1 180 ? 13.469 -10.682 1.221 1.00 79.75 180 GLN A CA 1
ATOM 1456 C C . GLN A 1 180 ? 12.685 -10.650 -0.091 1.00 79.75 180 GLN A C 1
ATOM 1458 O O . GLN A 1 180 ? 13.225 -10.539 -1.192 1.00 79.75 180 GLN A O 1
ATOM 1463 N N . HIS A 1 181 ? 11.366 -10.714 0.042 1.00 83.19 181 HIS A N 1
ATOM 1464 C CA . HIS A 1 181 ? 10.449 -10.825 -1.081 1.00 83.19 181 HIS A CA 1
ATOM 1465 C C . HIS A 1 181 ? 9.172 -10.024 -0.845 1.00 83.19 181 HIS A C 1
ATOM 1467 O O . HIS A 1 181 ? 8.808 -9.692 0.285 1.00 83.19 181 HIS A O 1
ATOM 1473 N N . THR A 1 182 ? 8.468 -9.742 -1.938 1.00 83.31 182 THR A N 1
ATOM 1474 C CA . THR A 1 182 ? 7.098 -9.238 -1.916 1.00 83.31 182 THR A CA 1
ATOM 1475 C C . THR A 1 182 ? 6.120 -10.361 -2.212 1.00 83.31 182 THR A C 1
ATOM 1477 O O . THR A 1 182 ? 6.247 -11.062 -3.216 1.00 83.31 182 THR A O 1
ATOM 1480 N N . TRP A 1 183 ? 5.097 -10.497 -1.372 1.00 88.50 183 TRP A N 1
ATOM 1481 C CA . TRP A 1 183 ? 3.925 -11.305 -1.703 1.00 88.50 183 TRP A CA 1
ATOM 1482 C C . TRP A 1 183 ? 2.896 -10.447 -2.424 1.00 88.50 183 TRP A C 1
ATOM 1484 O O . TRP A 1 183 ? 2.534 -9.376 -1.934 1.00 88.50 183 TRP A O 1
ATOM 1494 N N . VAL A 1 184 ? 2.393 -10.928 -3.553 1.00 86.12 184 VAL A N 1
ATOM 1495 C CA . VAL A 1 184 ? 1.227 -10.351 -4.217 1.00 86.12 184 VAL A CA 1
ATOM 1496 C C . VAL A 1 184 ? 0.032 -11.212 -3.852 1.00 86.12 184 VAL A C 1
ATOM 1498 O O . VAL A 1 184 ? -0.008 -12.390 -4.210 1.00 86.12 184 VAL A O 1
ATOM 1501 N N . ASN A 1 185 ? -0.946 -10.639 -3.151 1.00 89.19 185 ASN A N 1
ATOM 1502 C CA . ASN A 1 185 ? -2.178 -11.345 -2.820 1.00 89.19 185 ASN A CA 1
ATOM 1503 C C . ASN A 1 185 ? -3.392 -10.660 -3.447 1.00 89.19 185 ASN A C 1
ATOM 1505 O O . ASN A 1 185 ? -3.481 -9.430 -3.488 1.00 89.19 185 ASN A O 1
ATOM 1509 N N . GLY A 1 186 ? -4.347 -11.482 -3.869 1.00 72.62 186 GLY A N 1
ATOM 1510 C CA . GLY A 1 186 ? -5.653 -11.072 -4.365 1.00 72.62 186 GLY A CA 1
ATOM 1511 C C . GLY A 1 186 ? -6.765 -11.482 -3.404 1.00 72.62 186 GLY A C 1
ATOM 1512 O O . GLY A 1 186 ? -6.647 -12.477 -2.690 1.00 72.62 186 GLY A O 1
ATOM 1513 N N . HIS A 1 187 ? -7.845 -10.713 -3.391 1.00 85.44 187 HIS A N 1
ATOM 1514 C CA . HIS A 1 187 ? -9.115 -11.076 -2.783 1.00 85.44 187 HIS A CA 1
ATOM 1515 C C . HIS A 1 187 ? -10.218 -10.846 -3.812 1.00 85.44 187 HIS A C 1
ATOM 1517 O O . HIS A 1 187 ? -10.465 -9.712 -4.223 1.00 85.44 187 HIS A O 1
ATOM 1523 N N . TRP A 1 188 ? -10.889 -11.922 -4.208 1.00 85.94 188 TRP A N 1
ATOM 1524 C CA . TRP A 1 188 ? -12.048 -11.880 -5.090 1.00 85.94 188 TRP A CA 1
ATOM 1525 C C . TRP A 1 188 ? -13.210 -11.328 -4.288 1.00 85.94 188 TRP A C 1
ATOM 1527 O O . TRP A 1 188 ? -13.578 -11.863 -3.242 1.00 85.94 188 TRP A O 1
ATOM 1537 N N . VAL A 1 189 ? -13.700 -10.175 -4.707 1.00 77.75 189 VAL A N 1
ATOM 1538 C CA . VAL A 1 189 ? -14.772 -9.478 -4.022 1.00 77.75 189 VAL A CA 1
ATOM 1539 C C . VAL A 1 189 ? -16.063 -9.998 -4.631 1.00 77.75 189 VAL A C 1
ATOM 1541 O O . VAL A 1 189 ? -16.433 -9.624 -5.739 1.00 77.75 189 VAL A O 1
ATOM 1544 N N . GLU A 1 190 ? -16.725 -10.915 -3.928 1.00 66.56 190 GLU A N 1
ATOM 1545 C CA . GLU A 1 190 ? -18.034 -11.403 -4.358 1.00 66.56 190 GLU A CA 1
ATOM 1546 C C . GLU A 1 190 ? -19.006 -10.221 -4.465 1.00 66.56 190 GLU A C 1
ATOM 1548 O O . GLU A 1 190 ? -19.220 -9.475 -3.498 1.00 66.56 190 GLU A O 1
ATOM 1553 N N . LEU A 1 191 ? -19.570 -10.046 -5.662 1.00 50.75 191 LEU A N 1
ATOM 1554 C CA . LEU A 1 191 ? -20.639 -9.092 -5.909 1.00 50.75 191 LEU A CA 1
ATOM 1555 C C . LEU A 1 191 ? -21.918 -9.652 -5.287 1.00 50.75 191 LEU A C 1
ATOM 1557 O O . LEU A 1 191 ? -22.308 -10.785 -5.561 1.00 50.75 191 LEU A O 1
ATOM 1561 N N . VAL A 1 192 ? -22.583 -8.863 -4.448 1.00 45.50 192 VAL A N 1
ATOM 1562 C CA . 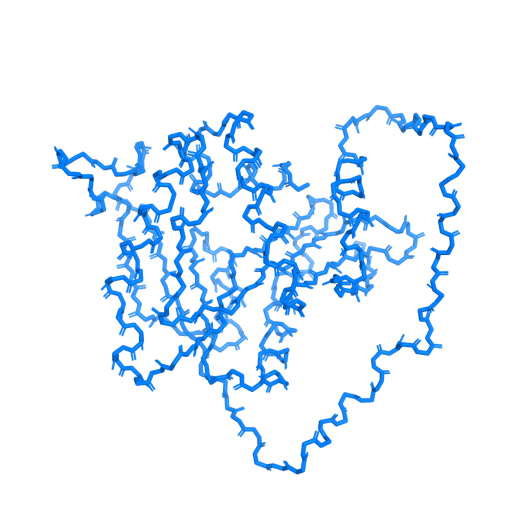VAL A 1 192 ? -23.902 -9.239 -3.930 1.00 45.50 192 VAL A CA 1
ATOM 1563 C C . VAL A 1 192 ? -24.929 -8.891 -5.003 1.00 45.50 192 VAL A C 1
ATOM 1565 O O . VAL A 1 192 ? -25.148 -7.711 -5.280 1.00 45.50 192 VAL A O 1
ATOM 1568 N N . GLU A 1 193 ? -25.570 -9.895 -5.603 1.00 36.78 193 GLU A N 1
ATOM 1569 C CA . GLU A 1 193 ? -26.767 -9.671 -6.415 1.00 36.78 193 GLU A CA 1
ATOM 1570 C C . GLU A 1 193 ? -27.905 -9.197 -5.499 1.00 36.78 193 GLU A C 1
ATOM 1572 O O . GLU A 1 193 ? -28.422 -9.929 -4.657 1.00 36.78 193 GLU A O 1
ATOM 1577 N N . GLY A 1 194 ? -28.268 -7.926 -5.618 1.00 40.62 194 GLY A N 1
ATOM 1578 C CA . GLY A 1 194 ? -29.330 -7.298 -4.843 1.00 40.62 194 GLY A CA 1
ATOM 1579 C C . GLY A 1 194 ? -29.535 -5.858 -5.307 1.00 40.62 194 GLY A C 1
ATOM 1580 O O . GLY A 1 194 ? -28.660 -5.306 -5.981 1.00 40.62 194 GLY A O 1
ATOM 1581 N N . PRO A 1 195 ? -30.680 -5.219 -5.001 1.00 34.28 195 PRO A N 1
ATOM 1582 C CA . PRO A 1 195 ? -30.879 -3.820 -5.355 1.00 34.28 195 PRO A CA 1
ATOM 1583 C C . PRO A 1 195 ? -29.691 -3.002 -4.838 1.00 34.28 195 PRO A C 1
ATOM 1585 O O . PRO A 1 195 ? -29.300 -3.156 -3.681 1.00 34.28 195 PRO A O 1
ATOM 1588 N N . ARG A 1 196 ? -29.142 -2.112 -5.683 1.00 42.50 196 ARG A N 1
ATOM 1589 C CA . ARG A 1 196 ? -28.006 -1.202 -5.390 1.00 42.50 196 ARG A CA 1
ATOM 1590 C C . ARG A 1 196 ? -28.221 -0.287 -4.171 1.00 42.50 196 ARG A C 1
ATOM 1592 O O . ARG A 1 196 ? -27.431 0.612 -3.916 1.00 42.50 196 ARG A O 1
ATOM 1599 N N . SER A 1 197 ? -29.271 -0.498 -3.387 1.00 36.25 197 SER A N 1
ATOM 1600 C CA . SER A 1 197 ? -29.337 -0.079 -2.000 1.00 36.25 197 SER A CA 1
ATOM 1601 C C . SER A 1 197 ? -28.511 -1.044 -1.147 1.00 36.25 197 SER A C 1
ATOM 1603 O O . SER A 1 197 ? -29.061 -1.808 -0.347 1.00 36.25 197 SER A O 1
ATOM 1605 N N . CYS A 1 198 ? -27.181 -0.988 -1.255 1.00 32.72 198 CYS A N 1
ATOM 1606 C CA . CYS A 1 198 ? -26.408 -1.315 -0.071 1.00 32.72 198 CYS A CA 1
ATOM 1607 C C . CYS A 1 198 ? -26.898 -0.326 0.988 1.00 32.72 198 CYS A C 1
ATOM 1609 O O . CYS A 1 198 ? -26.609 0.869 0.921 1.00 32.72 198 CYS A O 1
ATOM 1611 N N . LYS A 1 199 ? -27.689 -0.810 1.947 1.00 31.67 199 LYS A N 1
ATOM 1612 C CA . LYS A 1 199 ? -27.887 -0.132 3.222 1.00 31.67 199 LYS A CA 1
ATOM 1613 C C . LYS A 1 199 ? -26.552 -0.186 3.982 1.00 31.67 199 LYS A C 1
ATOM 1615 O O . LYS A 1 199 ? -26.482 -0.673 5.102 1.00 31.67 199 LYS A O 1
ATOM 1620 N N . LEU A 1 200 ? -25.495 0.396 3.408 1.00 34.53 200 LEU A N 1
ATOM 1621 C CA . LEU A 1 200 ? -24.715 1.380 4.135 1.00 34.53 200 LEU A CA 1
ATOM 1622 C C . LEU A 1 200 ? -25.753 2.427 4.548 1.00 34.53 200 LEU A C 1
ATOM 1624 O O . LEU A 1 200 ? -25.936 3.433 3.865 1.00 34.53 200 LEU A O 1
ATOM 1628 N N . GLU A 1 201 ? -26.538 2.148 5.597 1.00 28.59 201 GLU A N 1
ATOM 1629 C CA . GLU A 1 201 ? -27.229 3.202 6.321 1.00 28.59 201 GLU A CA 1
ATOM 1630 C C . GLU A 1 201 ? -26.184 4.275 6.489 1.00 28.59 201 GLU A C 1
ATOM 1632 O O . GLU A 1 201 ? -25.190 3.987 7.148 1.00 28.59 201 GLU A O 1
ATOM 1637 N N . LYS A 1 202 ? -26.353 5.406 5.786 1.00 31.20 202 LYS A N 1
ATOM 1638 C CA . LYS A 1 202 ? -25.699 6.689 6.031 1.00 31.20 202 LYS A CA 1
ATOM 1639 C C . LYS A 1 202 ? -24.694 6.532 7.169 1.00 31.20 202 LYS A C 1
ATOM 1641 O O . LYS A 1 202 ? -25.091 6.736 8.315 1.00 31.20 202 LYS A O 1
ATOM 1646 N N . TRP A 1 203 ? -23.474 6.049 6.890 1.00 30.09 203 TRP A N 1
ATOM 1647 C CA . TRP A 1 203 ? -22.508 5.730 7.946 1.00 30.09 203 TRP A CA 1
ATOM 1648 C C . TRP A 1 203 ? -22.112 7.079 8.541 1.00 30.09 203 TRP A C 1
ATOM 1650 O O . TRP A 1 203 ? -21.262 7.778 8.011 1.00 30.09 203 TRP A O 1
ATOM 1660 N N . ALA A 1 204 ? -22.896 7.509 9.526 1.00 30.12 204 ALA A N 1
ATOM 1661 C CA . ALA A 1 204 ? -22.890 8.784 10.219 1.00 30.12 204 ALA A CA 1
ATOM 1662 C C . ALA A 1 204 ? -22.448 10.030 9.419 1.00 30.12 204 ALA A C 1
ATOM 1664 O O . ALA A 1 204 ? -21.784 10.893 9.983 1.00 30.12 204 ALA A O 1
ATOM 1665 N N . VAL A 1 205 ? -22.924 10.248 8.184 1.00 32.06 205 VAL A N 1
ATOM 1666 C CA . VAL A 1 205 ? -22.940 11.630 7.646 1.00 32.06 205 VAL A CA 1
ATOM 1667 C C . VAL A 1 205 ? -23.830 12.522 8.539 1.00 32.06 205 VAL A C 1
ATOM 1669 O O . VAL A 1 205 ? -23.611 13.720 8.650 1.00 32.06 205 VAL A O 1
ATOM 1672 N N . SER A 1 206 ? -24.776 11.937 9.290 1.00 24.92 206 SER A N 1
ATOM 1673 C CA . SER A 1 206 ? -25.661 12.655 10.222 1.00 24.92 206 SER A CA 1
ATOM 1674 C C . SER A 1 206 ? -25.037 13.048 11.572 1.00 24.92 206 SER A C 1
ATOM 1676 O O . SER A 1 206 ? -25.716 13.676 12.384 1.00 24.92 206 SER A O 1
ATOM 1678 N N . LYS A 1 207 ? -23.759 12.728 11.832 1.00 27.23 207 LYS A N 1
ATOM 1679 C CA . LYS A 1 207 ? -22.997 13.265 12.980 1.00 27.23 207 LYS A CA 1
ATOM 1680 C C . LYS A 1 207 ? -21.563 13.676 12.636 1.00 27.23 207 LYS A C 1
ATOM 1682 O O . LYS A 1 207 ? -20.788 13.969 13.544 1.00 27.23 207 LYS A O 1
ATOM 1687 N N . MET A 1 208 ? -21.225 13.796 11.353 1.00 29.98 208 MET A N 1
ATOM 1688 C CA . MET A 1 208 ? -20.129 14.670 10.951 1.00 29.98 208 MET A CA 1
ATOM 1689 C C . MET A 1 208 ? -20.589 16.101 11.230 1.00 29.98 208 MET A C 1
ATOM 1691 O O . MET A 1 208 ? -21.173 16.774 10.384 1.00 29.98 208 MET A O 1
ATOM 1695 N N . LYS A 1 209 ? -20.313 16.602 12.441 1.00 26.58 209 LYS A N 1
ATOM 1696 C CA . LYS A 1 209 ? -19.942 18.010 12.508 1.00 26.58 209 LYS A CA 1
ATOM 1697 C C . LYS A 1 209 ? -18.796 18.111 11.513 1.00 26.58 209 LYS A C 1
ATOM 1699 O O . LYS A 1 209 ? -17.764 17.478 11.728 1.00 26.58 209 LYS A O 1
ATOM 1704 N N . ILE A 1 210 ? -18.986 18.878 10.441 1.00 29.62 210 ILE A N 1
ATOM 1705 C CA . ILE A 1 210 ? -17.883 19.658 9.898 1.00 29.62 210 ILE A CA 1
ATOM 1706 C C . ILE A 1 210 ? -17.302 20.298 11.152 1.00 29.62 210 ILE A C 1
ATOM 1708 O O . ILE A 1 210 ? -17.924 21.173 11.763 1.00 29.62 210 ILE A O 1
ATOM 1712 N N . LEU A 1 211 ? -16.220 19.721 11.673 1.00 29.00 211 LEU A N 1
ATOM 1713 C CA . LEU A 1 211 ? -15.433 20.394 12.672 1.00 29.00 211 LEU A CA 1
ATOM 1714 C C . LEU A 1 211 ? -14.967 21.608 11.889 1.00 29.00 211 LEU A C 1
ATOM 1716 O O . LEU A 1 211 ? -14.071 21.508 11.057 1.00 29.00 211 LEU A O 1
ATOM 1720 N N . ASN A 1 212 ? -15.665 22.727 12.095 1.00 25.80 212 ASN A N 1
ATOM 1721 C CA . ASN A 1 212 ? -15.135 24.057 11.889 1.00 25.80 212 ASN A CA 1
ATOM 1722 C C . ASN A 1 212 ? -13.896 24.118 12.783 1.00 25.80 212 ASN A C 1
ATOM 1724 O O . ASN A 1 212 ? -13.925 24.652 13.890 1.00 25.80 212 ASN A O 1
ATOM 1728 N N . ILE A 1 213 ? -12.813 23.489 12.330 1.00 32.97 213 ILE A N 1
ATOM 1729 C CA . ILE A 1 213 ? -11.475 23.795 12.775 1.00 32.97 213 ILE A CA 1
ATOM 1730 C C . ILE A 1 213 ? -11.265 25.172 12.169 1.00 32.97 213 ILE A C 1
ATOM 1732 O O . ILE A 1 213 ? -10.863 25.308 11.016 1.00 32.97 213 ILE A O 1
ATOM 1736 N N . GLN A 1 214 ? -11.679 26.202 12.911 1.00 23.31 214 GLN A N 1
ATOM 1737 C CA . GLN A 1 214 ? -11.295 27.568 12.616 1.00 23.31 214 GLN A CA 1
ATOM 1738 C C . GLN A 1 214 ? -9.769 27.591 12.665 1.00 23.31 214 GLN A C 1
ATOM 1740 O O . GLN A 1 214 ? -9.170 27.720 13.730 1.00 23.31 214 GLN A O 1
ATOM 1745 N N . PHE A 1 215 ? -9.131 27.441 11.508 1.00 30.09 215 PHE A N 1
ATOM 1746 C CA . PHE A 1 215 ? -7.754 27.857 11.339 1.00 30.09 215 PHE A CA 1
ATOM 1747 C C . PHE A 1 215 ? -7.770 29.381 11.365 1.00 30.09 215 PHE A C 1
ATOM 1749 O O . PHE A 1 215 ? -7.893 30.052 10.341 1.00 30.09 215 PHE A O 1
ATOM 1756 N N . GLY A 1 216 ? -7.705 29.934 12.577 1.00 23.23 216 GLY A N 1
ATOM 1757 C CA . GLY A 1 216 ? -7.269 31.305 12.755 1.00 23.23 216 GLY A CA 1
ATOM 1758 C C . GLY A 1 216 ? -5.932 31.443 12.039 1.00 23.23 216 GL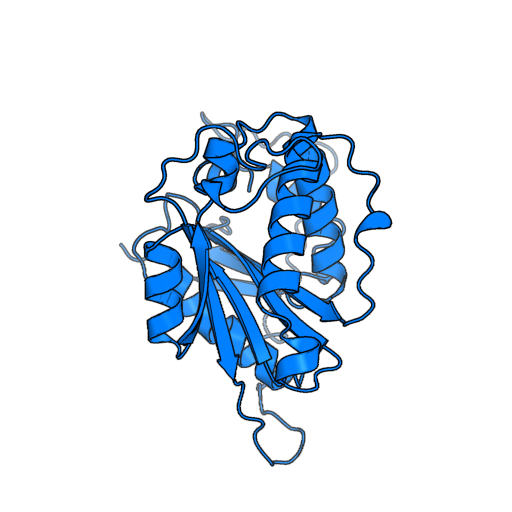Y A C 1
ATOM 1759 O O . GLY A 1 216 ? -4.989 30.702 12.324 1.00 23.23 216 GLY A O 1
ATOM 1760 N N . ARG A 1 217 ? -5.864 32.357 11.065 1.00 27.61 217 ARG A N 1
ATOM 1761 C CA . ARG A 1 217 ? -4.585 32.825 10.530 1.00 27.61 217 ARG A CA 1
ATOM 1762 C C . ARG A 1 217 ? -3.686 33.131 11.730 1.00 27.61 217 ARG A C 1
ATOM 1764 O O . ARG A 1 217 ? -4.110 33.829 12.646 1.00 27.61 217 ARG A O 1
ATOM 1771 N N . SER A 1 218 ? -2.483 32.566 11.715 1.00 27.48 218 SER A N 1
ATOM 1772 C CA . SER A 1 218 ? -1.448 32.695 12.746 1.00 27.48 218 SER A CA 1
ATOM 1773 C C . SER A 1 218 ? -1.830 32.221 14.156 1.00 27.48 218 SER A C 1
ATOM 1775 O O . SER A 1 218 ? -2.125 33.017 15.039 1.00 27.48 218 SER A O 1
ATOM 1777 N N . SER A 1 219 ? -1.664 30.930 14.423 1.00 23.33 219 SER A N 1
ATOM 1778 C CA . SER A 1 219 ? -1.132 30.503 15.719 1.00 23.33 219 SER A CA 1
ATOM 1779 C C . SER A 1 219 ? -0.302 29.235 15.542 1.00 23.33 219 SER A C 1
ATOM 1781 O O . SER A 1 219 ? -0.786 28.171 15.161 1.00 23.33 219 SER A O 1
ATOM 1783 N N . MET A 1 220 ? 1.004 29.384 15.765 1.00 26.28 220 MET A N 1
ATOM 1784 C CA . MET A 1 220 ? 1.925 28.271 15.949 1.00 26.28 220 MET A CA 1
ATOM 1785 C C . MET A 1 220 ? 1.396 27.397 17.088 1.00 26.28 220 MET A C 1
ATOM 1787 O O . MET A 1 220 ? 1.368 27.821 18.240 1.00 26.28 220 MET A O 1
ATOM 1791 N N . LEU A 1 221 ? 0.978 26.174 16.766 1.00 26.47 221 LEU A N 1
ATOM 1792 C CA . LEU A 1 221 ? 0.782 25.126 17.759 1.00 26.47 221 LEU A CA 1
ATOM 1793 C C . LEU A 1 221 ? 2.165 24.643 18.204 1.00 26.47 221 LEU A C 1
ATOM 1795 O O . LEU A 1 221 ? 2.742 23.724 17.620 1.00 26.47 221 LEU A O 1
ATOM 1799 N N . GLU A 1 222 ? 2.708 25.283 19.238 1.00 25.64 222 GLU A N 1
ATOM 1800 C CA . GLU A 1 222 ? 3.778 24.704 20.043 1.00 25.64 222 GLU A CA 1
ATOM 1801 C C . GLU A 1 222 ? 3.221 23.481 20.780 1.00 25.64 222 GLU A C 1
ATOM 1803 O O . GLU A 1 222 ? 2.578 23.574 21.824 1.00 25.64 222 GLU A O 1
ATOM 1808 N N . CYS A 1 223 ? 3.444 22.301 20.204 1.00 28.25 223 CYS A N 1
ATOM 1809 C CA . CYS A 1 223 ? 3.310 21.044 20.922 1.00 28.25 223 CYS A CA 1
ATOM 1810 C C . CYS A 1 223 ? 4.673 20.719 21.538 1.00 28.25 223 CYS A C 1
ATOM 1812 O O . CYS A 1 223 ? 5.659 20.517 20.821 1.00 28.25 223 CYS A O 1
ATOM 1814 N N . GLY A 1 224 ? 4.715 20.726 22.871 1.00 27.58 224 GLY A N 1
ATOM 1815 C CA . GLY A 1 224 ? 5.886 20.397 23.672 1.00 27.58 224 GLY A CA 1
ATOM 1816 C C . GLY A 1 224 ? 6.562 19.114 23.192 1.00 27.58 224 GLY A C 1
ATOM 1817 O O . GLY A 1 224 ? 5.944 18.057 23.102 1.00 27.58 224 GLY A O 1
ATOM 1818 N N . THR A 1 225 ? 7.847 19.256 22.867 1.00 31.50 225 THR A N 1
ATOM 1819 C CA . THR A 1 225 ? 8.837 18.188 22.672 1.00 31.50 225 THR A CA 1
ATOM 1820 C C . THR A 1 225 ? 8.388 17.019 21.786 1.00 31.50 225 THR A C 1
ATOM 1822 O O . THR A 1 225 ? 8.145 15.912 22.257 1.00 31.50 225 THR A O 1
ATOM 1825 N N . GLY A 1 226 ? 8.357 17.255 20.472 1.00 28.52 226 GLY A N 1
ATOM 1826 C CA . GLY A 1 226 ? 8.315 16.188 19.466 1.00 28.52 226 GLY A CA 1
ATOM 1827 C C . GLY A 1 226 ? 7.657 16.626 18.162 1.00 28.52 226 GLY A C 1
ATOM 1828 O O . GLY A 1 226 ? 6.479 16.366 17.938 1.00 28.52 226 GLY A O 1
ATOM 1829 N N . ARG A 1 227 ? 8.416 17.298 17.287 1.00 31.55 227 ARG A N 1
ATOM 1830 C CA . ARG A 1 227 ? 7.987 17.785 15.960 1.00 31.55 227 ARG A CA 1
ATOM 1831 C C . ARG A 1 227 ? 7.521 16.648 15.028 1.00 31.55 227 ARG A C 1
ATOM 1833 O O . ARG A 1 227 ? 8.296 16.237 14.174 1.00 31.55 227 ARG A O 1
ATOM 1840 N N . ILE A 1 228 ? 6.293 16.127 15.159 1.00 35.09 228 ILE A N 1
ATOM 1841 C CA . ILE A 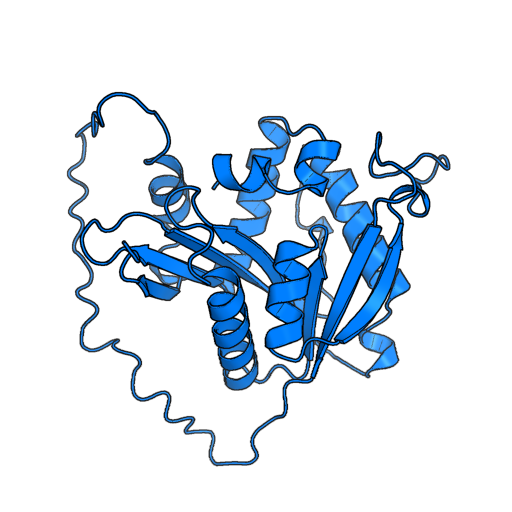1 228 ? 5.738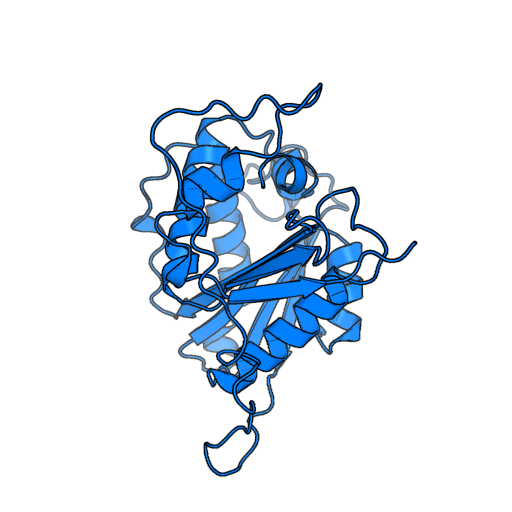 15.153 14.185 1.00 35.09 228 ILE A CA 1
ATOM 1842 C C . ILE A 1 228 ? 4.249 15.373 13.811 1.00 35.09 228 ILE A C 1
ATOM 1844 O O . ILE A 1 228 ? 3.820 14.866 12.776 1.00 35.09 228 ILE A O 1
A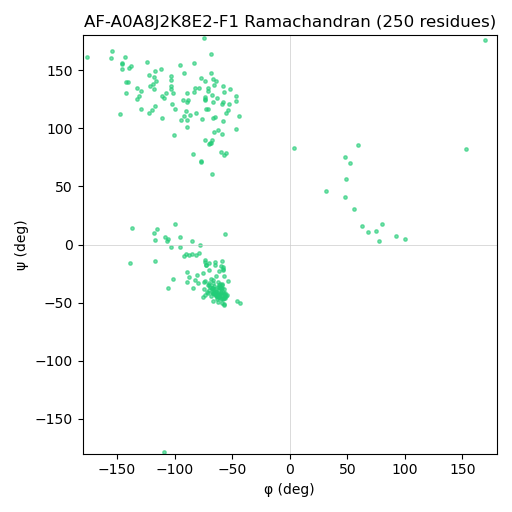TOM 1848 N N . SER A 1 229 ? 3.425 16.153 14.525 1.00 33.03 229 SER A N 1
ATOM 1849 C CA . SER A 1 229 ? 1.963 16.101 14.273 1.00 33.03 229 SER A CA 1
ATOM 1850 C C . SER A 1 229 ? 1.371 17.088 13.252 1.00 33.03 229 SER A C 1
ATOM 1852 O O . SER A 1 229 ? 0.227 16.889 12.850 1.00 33.03 229 SER A O 1
ATOM 1854 N N . THR A 1 230 ? 2.100 18.092 12.759 1.00 35.62 230 THR A N 1
ATOM 1855 C CA . THR A 1 230 ? 1.489 19.139 11.908 1.00 35.62 230 THR A CA 1
ATOM 1856 C C . THR A 1 230 ? 1.485 18.806 10.407 1.00 35.62 230 THR A C 1
ATOM 1858 O O . THR A 1 230 ? 0.631 19.281 9.667 1.00 35.62 230 THR A O 1
ATOM 1861 N N . PHE A 1 231 ? 2.385 17.940 9.933 1.00 33.41 231 PHE A N 1
ATOM 1862 C CA . PHE A 1 231 ? 2.600 17.748 8.489 1.00 33.41 231 PHE A CA 1
ATOM 1863 C C . PHE A 1 231 ? 1.492 16.967 7.758 1.00 33.41 231 PHE A C 1
ATOM 1865 O O . PHE A 1 231 ? 1.233 17.247 6.596 1.00 33.41 231 PHE A O 1
ATOM 1872 N N . ILE A 1 232 ? 0.807 16.015 8.411 1.00 36.38 232 ILE A N 1
ATOM 1873 C CA . ILE A 1 232 ? -0.282 15.257 7.751 1.00 36.38 232 ILE A CA 1
ATOM 1874 C C . ILE A 1 232 ? -1.507 16.152 7.545 1.00 36.38 232 ILE A C 1
ATOM 1876 O O . ILE A 1 232 ? -2.140 16.098 6.503 1.00 36.38 232 ILE A O 1
ATOM 1880 N N . ILE A 1 233 ? -1.841 16.992 8.525 1.00 41.78 233 ILE A N 1
ATOM 1881 C CA . ILE A 1 233 ? -3.026 17.850 8.429 1.00 41.78 233 ILE A CA 1
ATOM 1882 C C . ILE A 1 233 ? -2.767 19.012 7.463 1.00 41.78 233 ILE A C 1
ATOM 1884 O O . ILE A 1 233 ? -3.684 19.403 6.760 1.00 41.78 233 ILE A O 1
ATOM 1888 N N . ILE A 1 234 ? -1.530 19.517 7.359 1.00 39.69 234 ILE A N 1
ATOM 1889 C CA . ILE A 1 234 ? -1.211 20.624 6.443 1.00 39.69 234 ILE A CA 1
ATOM 1890 C C . ILE A 1 234 ? -1.178 20.179 4.972 1.00 39.69 234 ILE A C 1
ATOM 1892 O O . ILE A 1 234 ? -1.747 20.879 4.146 1.00 39.69 234 ILE A O 1
ATOM 1896 N N . ILE A 1 235 ? -0.579 19.028 4.629 1.00 42.81 235 ILE A N 1
ATOM 1897 C CA . ILE A 1 235 ? -0.530 18.572 3.221 1.00 42.81 235 ILE A CA 1
ATOM 1898 C C . ILE A 1 235 ? -1.924 18.169 2.708 1.00 42.81 235 ILE A C 1
ATOM 1900 O O . ILE A 1 235 ? -2.219 18.336 1.531 1.00 42.81 235 ILE A O 1
ATOM 1904 N N . TYR A 1 236 ? -2.807 17.684 3.587 1.00 50.91 236 TYR A N 1
ATOM 1905 C CA . TYR A 1 236 ? -4.125 17.174 3.190 1.00 50.91 236 TYR A CA 1
ATOM 1906 C C . TYR A 1 236 ? -5.302 18.069 3.588 1.00 50.91 236 TYR A C 1
ATOM 1908 O O . TYR A 1 236 ? -6.444 17.663 3.391 1.00 50.91 236 TYR A O 1
ATOM 1916 N N . ALA A 1 237 ? -5.067 19.274 4.121 1.00 50.56 237 ALA A N 1
ATOM 1917 C CA . ALA A 1 237 ? -6.149 20.214 4.429 1.00 50.56 237 ALA A CA 1
ATOM 1918 C C . ALA A 1 237 ? -6.954 20.581 3.171 1.00 50.56 237 ALA A C 1
ATOM 1920 O O . ALA A 1 237 ? -8.176 20.665 3.237 1.00 50.56 237 ALA A O 1
ATOM 1921 N N . GLU A 1 238 ? -6.281 20.726 2.025 1.00 52.75 238 GLU A N 1
ATOM 1922 C CA . GLU A 1 238 ? -6.916 21.030 0.733 1.00 52.75 238 GLU A CA 1
ATOM 1923 C C . GLU A 1 238 ? -7.680 19.833 0.139 1.00 52.75 238 GLU A C 1
ATOM 1925 O O . GLU A 1 238 ? -8.552 20.012 -0.704 1.00 52.75 238 GLU A O 1
ATOM 1930 N N . HIS A 1 239 ? -7.407 18.616 0.619 1.00 59.09 239 HIS A N 1
ATOM 1931 C CA . HIS A 1 239 ? -8.013 17.370 0.135 1.00 59.09 239 HIS A CA 1
ATOM 1932 C C . HIS A 1 239 ? -8.878 16.681 1.197 1.00 59.09 239 HIS A C 1
ATOM 1934 O O . HIS A 1 239 ? -9.242 15.515 1.044 1.00 59.09 239 HIS A O 1
ATOM 1940 N N . ILE A 1 240 ? -9.206 17.375 2.292 1.00 62.62 240 ILE A N 1
ATOM 1941 C CA . ILE A 1 240 ? -9.874 16.765 3.447 1.00 62.62 240 ILE A CA 1
ATOM 1942 C C . ILE A 1 240 ? -11.260 16.211 3.092 1.00 62.62 240 ILE A C 1
ATOM 1944 O O . ILE A 1 240 ? -11.650 15.164 3.608 1.00 62.62 240 ILE A O 1
ATOM 1948 N N . ASP A 1 241 ? -11.952 16.855 2.150 1.00 64.00 241 ASP A N 1
ATOM 1949 C CA . ASP A 1 241 ? -13.268 16.440 1.650 1.00 64.00 241 ASP A CA 1
ATOM 1950 C C . ASP A 1 241 ? -13.211 15.148 0.815 1.00 64.00 241 ASP A C 1
ATOM 1952 O O . ASP A 1 241 ? -14.231 14.493 0.600 1.00 64.00 241 ASP A O 1
ATOM 1956 N N . MET A 1 242 ? -12.015 14.754 0.368 1.00 69.06 242 MET A N 1
ATOM 1957 C CA . MET A 1 242 ? -11.767 13.555 -0.440 1.00 69.06 242 MET A CA 1
ATOM 1958 C C . MET A 1 242 ? -11.337 12.351 0.416 1.00 69.06 242 MET A C 1
ATOM 1960 O O . MET A 1 242 ? -11.123 11.255 -0.104 1.00 69.06 242 MET A O 1
ATOM 1964 N N . VAL A 1 243 ? -11.204 12.534 1.736 1.00 71.50 243 VAL A N 1
ATOM 1965 C CA . VAL A 1 243 ? -10.740 11.504 2.671 1.00 71.50 243 VAL A CA 1
ATOM 1966 C C . VAL A 1 243 ? -11.873 11.057 3.586 1.00 71.50 243 VAL A C 1
ATOM 1968 O O . VAL A 1 243 ? -12.494 11.847 4.294 1.00 71.50 243 VAL A O 1
ATOM 1971 N N . ARG A 1 244 ? -12.104 9.742 3.650 1.00 82.81 244 ARG A N 1
ATOM 1972 C CA . ARG A 1 244 ? -13.081 9.170 4.586 1.00 82.81 244 ARG A CA 1
ATOM 1973 C C . ARG A 1 244 ? -12.454 9.013 5.970 1.00 82.81 244 ARG A C 1
ATOM 1975 O O . ARG A 1 244 ? -11.350 8.485 6.107 1.00 82.81 244 ARG A O 1
ATOM 1982 N N . PHE A 1 245 ? -13.177 9.408 7.014 1.00 81.12 245 PHE A N 1
ATOM 1983 C CA . PHE A 1 245 ? -12.708 9.301 8.396 1.00 81.12 245 PHE A CA 1
ATOM 1984 C C . PHE A 1 245 ? -13.362 8.134 9.131 1.00 81.12 245 PHE A C 1
ATOM 1986 O O . PHE A 1 245 ? -14.569 7.912 9.062 1.00 81.12 245 PHE A O 1
ATOM 1993 N N . TRP A 1 246 ? -12.545 7.401 9.879 1.00 85.12 246 TRP A N 1
ATOM 1994 C CA . TRP A 1 246 ? -12.953 6.322 10.761 1.00 85.12 246 TRP A CA 1
ATOM 1995 C C . TRP A 1 246 ? -12.493 6.632 12.186 1.00 85.12 246 TRP A C 1
ATOM 1997 O O . TRP A 1 246 ? -11.301 6.659 12.487 1.00 85.12 246 TRP A O 1
ATOM 2007 N N . GLU A 1 247 ? -13.444 6.861 13.085 1.00 85.31 247 GLU A N 1
ATOM 2008 C CA . GLU A 1 247 ? -13.135 7.104 14.492 1.00 85.31 247 GLU A CA 1
ATOM 2009 C C . GLU A 1 247 ? -12.839 5.797 15.237 1.00 85.31 247 GLU A C 1
ATOM 2011 O O . GLU A 1 247 ? -13.598 4.825 15.153 1.00 85.31 247 GLU A O 1
ATOM 2016 N N . ILE A 1 248 ? -11.772 5.800 16.035 1.00 86.12 248 ILE A N 1
ATOM 2017 C CA . ILE A 1 248 ? -11.358 4.674 16.873 1.00 86.12 248 ILE A CA 1
ATOM 2018 C C . ILE A 1 248 ? -11.236 5.080 18.339 1.00 86.12 248 ILE A C 1
ATOM 2020 O O . ILE A 1 248 ? -10.988 6.237 18.670 1.00 86.12 248 ILE A O 1
ATOM 2024 N N . THR A 1 249 ? -11.333 4.100 19.231 1.00 82.56 249 THR A N 1
ATOM 2025 C CA . THR A 1 249 ? -10.953 4.256 20.637 1.00 82.56 249 THR A CA 1
ATOM 2026 C C . THR A 1 249 ? -9.677 3.465 20.875 1.00 82.56 249 THR A C 1
ATOM 2028 O O . THR A 1 249 ? -9.617 2.276 20.555 1.00 82.56 249 THR A O 1
ATOM 2031 N N . LYS A 1 250 ? -8.646 4.121 21.420 1.00 80.00 250 LYS A N 1
ATOM 2032 C CA . LYS A 1 250 ? -7.389 3.451 21.763 1.00 80.00 250 LYS A CA 1
ATOM 2033 C C . LYS A 1 250 ? -7.653 2.395 22.841 1.00 80.00 250 LYS A C 1
ATOM 2035 O O . LYS A 1 250 ? -8.223 2.706 23.886 1.00 80.00 250 LYS A O 1
ATOM 2040 N N . LYS A 1 251 ? -7.237 1.152 22.594 1.00 80.12 251 LYS A N 1
ATOM 2041 C CA . LYS A 1 251 ? -7.243 0.092 23.609 1.00 80.12 251 LYS A CA 1
ATOM 2042 C C . LYS A 1 251 ? -6.140 0.395 24.628 1.00 80.12 251 LYS A C 1
ATOM 2044 O O . LYS A 1 251 ? -5.033 0.760 24.225 1.00 80.12 251 LYS A O 1
ATOM 2049 N N . LYS A 1 252 ? -6.495 0.319 25.913 1.00 65.62 252 LYS A N 1
ATOM 2050 C CA . LYS A 1 252 ? -5.567 0.485 27.039 1.00 65.62 252 LYS A CA 1
ATOM 2051 C C . LYS A 1 252 ? -4.550 -0.647 27.072 1.00 65.62 252 LYS A C 1
ATOM 2053 O O . LYS A 1 252 ? -4.946 -1.781 26.719 1.00 65.62 252 LYS A O 1
#

Nearest PDB structures (foldseek):
  6v3t-assembly3_C  TM=8.429E-01  e=2.405E-13  Tribolium castaneum
  4fd5-assembly1_A  TM=8.283E-01  e=1.193E-10  Aedes aegypti
  4fd4-assembly2_B  TM=8.863E-01  e=2.578E-09  Aedes aegypti
  7ciu-assembly2_B  TM=8.493E-01  e=6.761E-09  Drosophila melanogaster
  7ciu-assembly1_A  TM=8.627E-01  e=1.670E-08  Drosophila melanogaster

Organism: NCBI:txid39272